Protein AF-A0A662D242-F1 (afdb_monomer_lite)

Radius of gyration: 27.07 Å; chains: 1; bounding box: 64×38×76 Å

Foldseek 3Di:
DDDPPDQDALVVLLVCPVVVVDDLVRSLVSCVVLPDDNVLSVLSNPPDVHQRDLVSLLVCVVSVRDDLVVSQVSVVVVVDDSVRSNVCNPDPDHLCPLVNLLVCVVVVVDDPVRSQVSVVVVVDDSVRSVVSSVPPPVVVVVVVPPPPQPPLVVLLVCPLVVVDDLVVSLVSVVVVVDDSVRSVVSSVVSVVVD

Secondary structure (DSSP, 8-state):
-PPP--PPPHHHHHHHHHTTSS-HHHHHHHHHHTT--HHHHHHHHH-SSS---HHHHHHHHHTTSS-HHHHHHHHHTTT--HHHHHHHHH-SS----HHHHHHHHHTTSS-HHHHHHHHHHTT--HHHHHHHHHTTSHHHHHTTSS--PPPHHHHHHHHHTTSS-HHHHHHHHHHTT--HHHHHHHHHHHHTT-

Structure (mmCIF, N/CA/C/O backbone):
data_AF-A0A662D242-F1
#
_entry.id   AF-A0A662D242-F1
#
loop_
_atom_site.group_PDB
_atom_site.id
_atom_site.type_symbol
_atom_site.label_atom_id
_atom_site.label_alt_id
_atom_site.label_comp_id
_atom_site.label_asym_id
_atom_site.label_entity_id
_atom_site.label_seq_id
_atom_site.pdbx_PDB_ins_code
_atom_site.Cartn_x
_atom_site.Cartn_y
_atom_site.Cartn_z
_atom_site.occupancy
_atom_site.B_iso_or_equiv
_atom_site.auth_seq_id
_atom_site.auth_comp_id
_atom_site.auth_asym_id
_atom_site.auth_atom_id
_atom_site.pdbx_PDB_model_num
ATOM 1 N N . LYS A 1 1 ? 3.844 -8.353 -48.726 1.00 40.91 1 LYS A N 1
ATOM 2 C CA . LYS A 1 1 ? 4.488 -7.626 -47.601 1.00 40.91 1 LYS A CA 1
ATOM 3 C C . LYS A 1 1 ? 3.795 -8.044 -46.306 1.00 40.91 1 LYS A C 1
ATOM 5 O O . LYS A 1 1 ? 2.642 -7.679 -46.118 1.00 40.91 1 LYS A O 1
ATOM 10 N N . ARG A 1 2 ? 4.431 -8.887 -45.481 1.00 40.16 2 ARG A N 1
ATOM 11 C CA . ARG A 1 2 ? 3.893 -9.285 -44.167 1.00 40.16 2 ARG A CA 1
ATOM 12 C C . ARG A 1 2 ? 3.820 -8.025 -43.296 1.00 40.16 2 ARG A C 1
ATOM 14 O O . ARG A 1 2 ? 4.851 -7.390 -43.098 1.00 40.16 2 ARG A O 1
ATOM 21 N N . ARG A 1 3 ? 2.623 -7.623 -42.850 1.00 42.41 3 ARG A N 1
ATOM 22 C CA . ARG A 1 3 ? 2.486 -6.586 -41.816 1.00 42.41 3 ARG A CA 1
ATOM 23 C C . ARG A 1 3 ? 3.169 -7.142 -40.571 1.00 42.41 3 ARG A C 1
ATOM 25 O O . ARG A 1 3 ? 2.815 -8.234 -40.133 1.00 42.41 3 ARG A O 1
ATOM 32 N N . ALA A 1 4 ? 4.198 -6.455 -40.083 1.00 44.97 4 ALA A N 1
ATOM 33 C CA . ALA A 1 4 ? 4.819 -6.796 -38.816 1.00 44.97 4 ALA A CA 1
ATOM 34 C C . ALA A 1 4 ? 3.710 -6.795 -37.760 1.00 44.97 4 ALA A C 1
ATOM 36 O O . ALA A 1 4 ? 3.009 -5.799 -37.589 1.00 44.97 4 ALA A O 1
ATOM 37 N N . ASN A 1 5 ? 3.484 -7.954 -37.151 1.00 51.44 5 ASN A N 1
ATOM 38 C CA . ASN A 1 5 ? 2.481 -8.163 -36.118 1.00 51.44 5 ASN A CA 1
ATOM 39 C C . ASN A 1 5 ? 3.030 -7.594 -34.802 1.00 51.44 5 ASN A C 1
ATOM 41 O O . ASN A 1 5 ? 3.336 -8.333 -33.870 1.00 51.44 5 ASN A O 1
ATOM 45 N N . THR A 1 6 ? 3.301 -6.290 -34.795 1.00 72.00 6 THR A N 1
ATOM 46 C CA . THR A 1 6 ? 3.947 -5.612 -33.677 1.00 72.00 6 THR A CA 1
ATOM 47 C C . THR A 1 6 ? 2.887 -5.360 -32.622 1.00 72.00 6 THR A C 1
ATOM 49 O O . THR A 1 6 ? 1.972 -4.566 -32.831 1.00 72.00 6 THR A O 1
ATOM 52 N N . ILE A 1 7 ? 2.980 -6.079 -31.506 1.00 75.44 7 ILE A N 1
ATOM 53 C CA . ILE A 1 7 ? 2.065 -5.885 -30.385 1.00 75.44 7 ILE A CA 1
ATOM 54 C C . ILE A 1 7 ? 2.314 -4.475 -29.807 1.00 75.44 7 ILE A C 1
ATOM 56 O O . ILE A 1 7 ? 3.480 -4.128 -29.596 1.00 75.44 7 ILE A O 1
ATOM 60 N N . PRO A 1 8 ? 1.272 -3.653 -29.568 1.00 79.56 8 PRO A N 1
ATOM 61 C CA . PRO A 1 8 ? 1.427 -2.302 -29.021 1.00 79.56 8 PRO A CA 1
ATOM 62 C C . PRO A 1 8 ? 2.153 -2.247 -27.658 1.00 79.56 8 PRO A C 1
ATOM 64 O O . PRO A 1 8 ? 2.287 -3.250 -26.947 1.00 79.56 8 PRO A O 1
ATOM 67 N N . SER A 1 9 ? 2.651 -1.065 -27.272 1.00 79.56 9 SER A N 1
ATOM 68 C CA . SER A 1 9 ? 3.257 -0.854 -25.944 1.00 79.56 9 SER A CA 1
ATOM 69 C C . SER A 1 9 ? 2.207 -0.973 -24.838 1.00 79.56 9 SER A C 1
ATOM 71 O O . SER A 1 9 ? 1.041 -0.676 -25.073 1.00 79.56 9 SER A O 1
ATOM 73 N N . ASP A 1 10 ? 2.592 -1.372 -23.622 1.00 76.12 10 ASP A N 1
ATOM 74 C CA . ASP A 1 10 ? 1.609 -1.638 -22.554 1.00 76.12 10 ASP A CA 1
ATOM 75 C C . ASP A 1 10 ? 0.802 -0.385 -22.203 1.00 76.12 10 ASP A C 1
ATOM 77 O O . ASP A 1 10 ? -0.413 -0.453 -22.038 1.00 76.12 10 ASP A O 1
ATOM 81 N N . SER A 1 11 ? 1.469 0.775 -22.194 1.00 71.06 11 SER A N 1
ATOM 82 C CA . SER A 1 11 ? 0.832 2.082 -22.017 1.00 71.06 11 SER A CA 1
ATOM 83 C C . SER A 1 11 ? -0.203 2.372 -23.111 1.00 71.06 11 SER A C 1
ATOM 85 O O . SER A 1 11 ? -1.309 2.811 -22.806 1.00 71.06 11 SER A O 1
ATOM 87 N N . LEU A 1 12 ? 0.098 2.046 -24.375 1.00 80.06 12 LEU A N 1
ATOM 88 C CA . LEU A 1 12 ? -0.847 2.211 -25.480 1.00 80.06 12 LEU A CA 1
ATOM 89 C C . LEU A 1 12 ? -2.010 1.212 -25.396 1.00 80.06 12 LEU A C 1
ATOM 91 O O . LEU A 1 12 ? -3.141 1.597 -25.666 1.00 80.06 12 LEU A O 1
ATOM 95 N N . ILE A 1 13 ? -1.758 -0.037 -24.985 1.00 82.69 13 ILE A N 1
ATOM 96 C CA . ILE A 1 13 ? -2.802 -1.050 -24.753 1.00 82.69 13 ILE A CA 1
ATOM 97 C C . ILE A 1 13 ? -3.743 -0.585 -23.638 1.00 82.69 13 ILE A C 1
ATOM 99 O O . ILE A 1 13 ? -4.957 -0.584 -23.821 1.00 82.69 13 ILE A O 1
ATOM 103 N N . LYS A 1 14 ? -3.190 -0.155 -22.496 1.00 78.69 14 LYS A N 1
ATOM 104 C CA . LYS A 1 14 ? -3.975 0.309 -21.347 1.00 78.69 14 LYS A CA 1
ATOM 105 C C . LYS A 1 14 ? -4.774 1.553 -21.695 1.00 78.69 14 LYS A C 1
ATOM 107 O O . LYS A 1 14 ? -5.960 1.584 -21.406 1.00 78.69 14 LYS A O 1
ATOM 112 N N . LYS A 1 15 ? -4.148 2.525 -22.363 1.00 79.44 15 LYS A N 1
ATOM 113 C CA . LYS A 1 15 ? -4.811 3.751 -22.806 1.00 79.44 15 LYS A CA 1
ATOM 114 C C . LYS A 1 15 ? -5.930 3.467 -23.810 1.00 79.44 15 LYS A C 1
ATOM 116 O O . LYS A 1 15 ? -7.029 3.969 -23.650 1.00 79.44 15 LYS A O 1
ATOM 121 N N . ALA A 1 16 ? -5.686 2.627 -24.816 1.00 77.06 16 ALA A N 1
ATOM 122 C CA . ALA A 1 16 ? -6.715 2.259 -25.787 1.00 77.06 16 ALA A CA 1
ATOM 123 C C . ALA A 1 16 ? -7.891 1.516 -25.134 1.00 77.06 16 ALA A C 1
ATOM 125 O O . ALA A 1 16 ? -9.032 1.716 -25.535 1.00 77.06 16 ALA A O 1
ATOM 126 N N . TYR A 1 17 ? -7.628 0.683 -24.125 1.00 80.38 17 TYR A N 1
ATOM 127 C CA . TYR A 1 17 ? -8.674 0.031 -23.341 1.00 80.38 17 TYR A CA 1
ATOM 128 C C . TYR A 1 17 ? -9.473 1.036 -22.495 1.00 80.38 17 TYR A C 1
ATOM 130 O O . TYR A 1 17 ? -10.698 1.040 -22.562 1.00 80.38 17 TYR A O 1
ATOM 138 N N . THR A 1 18 ? -8.802 1.925 -21.751 1.00 71.56 18 THR A N 1
ATOM 139 C CA . THR A 1 18 ? -9.472 2.945 -20.919 1.00 71.56 18 THR A CA 1
ATOM 140 C C . THR A 1 18 ? -10.258 3.953 -21.749 1.00 71.56 18 THR A C 1
ATOM 142 O O . THR A 1 18 ? -11.331 4.382 -21.343 1.00 71.56 18 THR A O 1
ATOM 145 N N . ASP A 1 19 ? -9.755 4.295 -22.935 1.00 78.06 19 ASP A N 1
ATOM 146 C CA . ASP A 1 19 ? -10.415 5.202 -23.877 1.00 78.06 19 ASP A CA 1
ATOM 147 C C . ASP A 1 19 ? -11.553 4.494 -24.652 1.00 78.06 19 ASP A C 1
ATOM 149 O O . ASP A 1 19 ? -12.197 5.104 -25.505 1.00 78.06 19 ASP A O 1
ATOM 153 N N . GLY A 1 20 ? -11.800 3.202 -24.386 1.00 70.75 20 GLY A N 1
ATOM 154 C CA . GLY A 1 20 ? -12.859 2.403 -25.012 1.00 70.75 20 GLY A CA 1
ATOM 155 C C . GLY A 1 20 ? -12.614 2.056 -26.484 1.00 70.75 20 GLY A C 1
ATOM 156 O O . GLY A 1 20 ? -13.538 1.643 -27.181 1.00 70.75 20 GLY A O 1
ATOM 157 N N . ILE A 1 21 ? -11.383 2.231 -26.974 1.00 80.00 21 ILE A N 1
ATOM 158 C CA . ILE A 1 21 ? -10.981 1.981 -28.367 1.00 80.00 21 ILE A CA 1
ATOM 159 C C . ILE A 1 21 ? -10.862 0.476 -28.650 1.00 80.00 21 ILE A C 1
ATOM 161 O O . ILE A 1 21 ? -11.127 0.044 -29.770 1.00 80.00 21 ILE A O 1
ATOM 165 N N . ILE A 1 22 ? -10.456 -0.315 -27.653 1.00 77.81 22 ILE A N 1
ATOM 166 C CA . ILE A 1 22 ? -10.349 -1.781 -27.731 1.00 77.81 22 ILE A CA 1
ATOM 167 C C . ILE A 1 22 ? -11.075 -2.433 -26.553 1.00 77.81 22 ILE A C 1
ATOM 169 O O . ILE A 1 22 ? -11.173 -1.840 -25.476 1.00 77.81 22 ILE A O 1
ATOM 173 N N . SER A 1 23 ? -11.560 -3.662 -26.737 1.00 76.50 23 SER A N 1
ATOM 174 C CA . SER A 1 23 ? -12.265 -4.388 -25.675 1.00 76.50 23 SER A CA 1
ATOM 175 C C . SER A 1 23 ? -11.319 -4.878 -24.569 1.00 76.50 23 SER A C 1
ATOM 177 O O . SER A 1 23 ? -10.099 -4.963 -24.745 1.00 76.50 23 SER A O 1
ATOM 179 N N . TYR A 1 24 ? -11.890 -5.256 -23.421 1.00 75.88 24 TYR A N 1
ATOM 180 C CA . TYR A 1 24 ? -11.148 -5.907 -22.340 1.00 75.88 24 TYR A CA 1
ATOM 181 C C . TYR A 1 24 ? -10.443 -7.180 -22.823 1.00 75.88 24 TYR A C 1
ATOM 183 O O . TYR A 1 24 ? -9.271 -7.391 -22.532 1.00 75.88 24 TYR A O 1
ATOM 191 N N . GLU A 1 25 ? -11.141 -8.019 -23.583 1.00 82.00 25 GLU A N 1
ATOM 192 C CA . GLU A 1 25 ? -10.648 -9.283 -24.128 1.00 82.00 25 GLU A CA 1
ATOM 193 C C . GLU A 1 25 ? -9.516 -9.051 -25.127 1.00 82.00 25 GLU A C 1
ATOM 195 O O . GLU A 1 25 ? -8.524 -9.782 -25.116 1.00 82.00 25 GLU A O 1
ATOM 200 N N . GLU A 1 26 ? -9.629 -8.015 -25.961 1.00 82.06 26 GLU A N 1
ATOM 201 C CA . GLU A 1 26 ? -8.576 -7.624 -26.896 1.00 82.06 26 GLU A CA 1
ATOM 202 C C . GLU A 1 26 ? -7.329 -7.160 -26.144 1.00 82.06 26 GLU A C 1
ATOM 204 O O . GLU A 1 26 ? -6.247 -7.718 -26.354 1.00 82.06 26 GLU A O 1
ATOM 209 N N . ALA A 1 27 ? -7.484 -6.227 -25.203 1.00 79.62 27 ALA A N 1
ATOM 210 C CA . ALA A 1 27 ? -6.392 -5.728 -24.376 1.00 79.62 27 ALA A CA 1
ATOM 211 C C . ALA A 1 27 ? -5.739 -6.851 -23.551 1.00 79.62 27 ALA A C 1
ATOM 213 O O . ALA A 1 27 ? -4.513 -6.976 -23.506 1.00 79.62 27 ALA A O 1
ATOM 214 N N . TYR A 1 28 ? -6.551 -7.731 -22.965 1.00 82.62 28 TYR A N 1
ATOM 215 C CA . TYR A 1 28 ? -6.111 -8.894 -22.203 1.00 82.62 28 TYR A CA 1
ATOM 216 C C . TYR A 1 28 ? -5.325 -9.870 -23.077 1.00 82.62 28 TYR A C 1
ATOM 218 O O . TYR A 1 28 ? -4.230 -10.295 -22.707 1.00 82.62 28 TYR A O 1
ATOM 226 N N . SER A 1 29 ? -5.830 -10.179 -24.274 1.00 84.12 29 SER A N 1
ATOM 227 C CA . SER A 1 29 ? -5.156 -11.069 -25.221 1.00 84.12 29 SER A CA 1
ATOM 228 C C . SER A 1 29 ? -3.807 -10.515 -25.679 1.00 84.12 29 SER A C 1
ATOM 230 O O . SER A 1 29 ? -2.850 -11.274 -25.845 1.00 84.12 29 SER A O 1
ATOM 232 N N . TRP A 1 30 ? -3.703 -9.196 -25.858 1.00 84.75 30 TRP A N 1
ATOM 233 C CA . TRP A 1 30 ? -2.457 -8.544 -26.238 1.00 84.75 30 TRP A CA 1
ATOM 234 C C . TRP A 1 30 ? -1.434 -8.616 -25.111 1.00 84.75 30 TRP A C 1
ATOM 236 O O . TRP A 1 30 ? -0.289 -8.979 -25.370 1.00 84.75 30 TRP A O 1
ATOM 246 N N . LEU A 1 31 ? -1.849 -8.391 -23.863 1.00 79.81 31 LEU A N 1
ATOM 247 C CA . LEU A 1 31 ? -0.980 -8.550 -22.695 1.00 79.81 31 LEU A CA 1
ATOM 248 C C . LEU A 1 31 ? -0.510 -10.004 -22.533 1.00 79.81 31 LEU A C 1
ATOM 250 O O . LEU A 1 31 ? 0.684 -10.244 -22.360 1.00 79.81 31 LEU A O 1
ATOM 254 N N . LEU A 1 32 ? -1.399 -10.992 -22.688 1.00 82.44 32 LEU A N 1
ATOM 255 C CA . LEU A 1 32 ? -1.011 -12.409 -22.662 1.00 82.44 32 LEU A CA 1
ATOM 256 C C . LEU A 1 32 ? 0.008 -12.749 -23.757 1.00 82.44 32 LEU A C 1
ATOM 258 O O . LEU A 1 32 ? 0.993 -13.436 -23.499 1.00 82.44 32 LEU A O 1
ATOM 262 N N . ARG A 1 33 ? -0.184 -12.236 -24.978 1.00 83.75 33 ARG A N 1
ATOM 263 C CA . ARG A 1 33 ? 0.754 -12.443 -26.097 1.00 83.75 33 ARG A CA 1
ATOM 264 C C . ARG A 1 33 ? 2.110 -11.775 -25.877 1.00 83.75 33 ARG A C 1
ATOM 266 O O . ARG A 1 33 ? 3.095 -12.240 -26.443 1.00 83.75 33 ARG A O 1
ATOM 273 N N . LYS A 1 34 ? 2.174 -10.727 -25.051 1.00 79.00 34 LYS A N 1
ATOM 274 C CA . LYS A 1 34 ? 3.436 -10.135 -24.582 1.00 79.00 34 LYS A CA 1
ATOM 275 C C . LYS A 1 34 ? 4.100 -10.935 -23.463 1.00 79.00 34 LYS A C 1
ATOM 277 O O . LYS A 1 34 ? 5.226 -10.619 -23.101 1.00 79.00 34 LYS A O 1
ATOM 282 N N . GLY A 1 35 ? 3.435 -11.963 -22.936 1.00 76.50 35 GLY A N 1
ATOM 283 C CA . GLY A 1 35 ? 3.952 -12.822 -21.873 1.00 76.50 35 GLY A CA 1
ATOM 284 C C . GLY A 1 35 ? 3.494 -12.426 -20.471 1.00 76.50 35 GLY A C 1
ATOM 285 O O . GLY A 1 35 ? 4.071 -12.907 -19.496 1.00 76.50 35 GLY A O 1
ATOM 286 N N . TYR A 1 36 ? 2.477 -11.565 -20.337 1.00 66.12 36 TYR A N 1
ATOM 287 C CA . TYR A 1 36 ? 1.845 -11.356 -19.037 1.00 66.12 36 TYR A CA 1
ATOM 288 C C . TYR A 1 36 ? 1.205 -12.663 -18.579 1.00 66.12 36 TYR A C 1
ATOM 290 O O . TYR A 1 36 ? 0.493 -13.322 -19.337 1.00 66.12 36 TYR A O 1
ATOM 298 N N . ASP A 1 37 ? 1.409 -13.008 -17.313 1.00 79.25 37 ASP A N 1
ATOM 299 C CA . ASP A 1 37 ? 0.596 -14.041 -16.691 1.00 79.25 37 ASP A CA 1
ATOM 300 C C . ASP A 1 37 ? -0.873 -13.586 -16.607 1.00 79.25 37 ASP A C 1
ATOM 302 O O . ASP A 1 37 ? -1.189 -12.394 -16.521 1.00 79.25 37 ASP A O 1
ATOM 306 N N . SER A 1 38 ? -1.775 -14.563 -16.614 1.00 67.12 38 SER A N 1
ATOM 307 C CA . SER A 1 38 ? -3.218 -14.357 -16.610 1.00 67.12 38 SER A CA 1
ATOM 308 C C . SER A 1 38 ? -3.721 -13.475 -15.470 1.00 67.12 38 SER A C 1
ATOM 310 O O . SER A 1 38 ? -4.627 -12.682 -15.704 1.00 67.12 38 SER A O 1
ATOM 312 N N . ILE A 1 39 ? -3.147 -13.560 -14.268 1.00 62.38 39 ILE A N 1
ATOM 313 C CA . ILE A 1 39 ? -3.528 -12.739 -13.112 1.00 62.38 39 ILE A CA 1
ATOM 314 C C . ILE A 1 39 ? -2.993 -11.316 -13.295 1.00 62.38 39 ILE A C 1
ATOM 316 O O . ILE A 1 39 ? -3.682 -10.335 -13.012 1.00 62.38 39 ILE A O 1
ATOM 320 N N . PHE A 1 40 ? -1.783 -11.198 -13.835 1.00 65.06 40 PHE A N 1
ATOM 321 C CA . PHE A 1 40 ? -1.103 -9.926 -14.051 1.00 65.06 40 PHE A CA 1
ATOM 322 C C . PHE A 1 40 ? -1.738 -9.087 -15.158 1.00 65.06 40 PHE A C 1
ATOM 324 O O . PHE A 1 40 ? -1.913 -7.885 -14.978 1.00 65.06 40 PHE A O 1
ATOM 331 N N . ALA A 1 41 ? -2.138 -9.705 -16.269 1.00 71.94 41 ALA A N 1
ATOM 332 C CA . ALA A 1 41 ? -2.863 -9.018 -17.333 1.00 71.94 41 ALA A CA 1
ATOM 333 C C . ALA A 1 41 ? -4.211 -8.474 -16.826 1.00 71.94 41 ALA A C 1
ATOM 335 O O . ALA A 1 41 ? -4.567 -7.338 -17.130 1.00 71.94 41 ALA A O 1
ATOM 336 N N . LYS A 1 42 ? -4.915 -9.226 -15.964 1.00 71.69 42 LYS A N 1
ATOM 337 C CA . LYS A 1 42 ? -6.136 -8.738 -15.302 1.00 71.69 42 LYS A CA 1
ATOM 338 C C . LYS A 1 42 ? -5.827 -7.548 -14.399 1.00 71.69 42 LYS A C 1
ATOM 340 O O . LYS A 1 42 ? -6.443 -6.500 -14.548 1.00 71.69 42 LYS A O 1
ATOM 345 N N . ALA A 1 43 ? -4.858 -7.680 -13.494 1.00 63.44 43 ALA A N 1
ATOM 346 C CA . ALA A 1 43 ? -4.495 -6.611 -12.564 1.00 63.44 43 ALA A CA 1
ATOM 347 C C . ALA A 1 43 ? -4.068 -5.323 -13.289 1.00 63.44 43 ALA A C 1
ATOM 349 O O . ALA A 1 43 ? -4.447 -4.223 -12.889 1.00 63.44 43 ALA A O 1
ATOM 350 N N . TYR A 1 44 ? -3.320 -5.450 -14.385 1.00 72.94 44 TYR A N 1
ATOM 351 C CA . TYR A 1 44 ? -2.890 -4.321 -15.201 1.00 72.94 44 TYR A CA 1
ATOM 352 C C . TYR A 1 44 ? -4.067 -3.555 -15.828 1.00 72.94 44 TYR A C 1
ATOM 354 O O . TYR A 1 44 ? -4.037 -2.323 -15.843 1.00 72.94 44 TYR A O 1
ATOM 362 N N . LEU A 1 45 ? -5.115 -4.259 -16.273 1.00 72.62 45 LEU A N 1
ATOM 363 C CA . LEU A 1 45 ? -6.327 -3.664 -16.855 1.00 72.62 45 LEU A CA 1
ATOM 364 C C . LEU A 1 45 ? -7.312 -3.140 -15.798 1.00 72.62 45 LEU A C 1
ATOM 366 O O . LEU A 1 45 ? -7.934 -2.109 -16.013 1.00 72.62 45 LEU A O 1
ATOM 370 N N . TYR A 1 46 ? -7.427 -3.802 -14.642 1.00 66.62 46 TYR A N 1
ATOM 371 C CA . TYR A 1 46 ? -8.360 -3.423 -13.566 1.00 66.62 46 TYR A CA 1
ATOM 372 C C . TYR A 1 46 ? -7.847 -2.319 -12.633 1.00 66.62 46 TYR A C 1
ATOM 374 O O . TYR A 1 46 ? -8.590 -1.818 -11.790 1.00 66.62 46 TYR A O 1
ATOM 382 N N . THR A 1 47 ? -6.577 -1.935 -12.740 1.00 60.38 47 THR A N 1
ATOM 383 C CA . THR A 1 47 ? -6.007 -0.832 -11.956 1.00 60.38 47 THR A CA 1
ATOM 384 C C . THR A 1 47 ? -6.284 0.501 -12.650 1.00 60.38 47 THR A C 1
ATOM 386 O O . THR A 1 47 ? -5.378 1.139 -13.188 1.00 60.38 47 THR A O 1
ATOM 389 N N . GLU A 1 48 ? -7.549 0.919 -12.659 1.00 47.03 48 GLU A N 1
ATOM 390 C CA . GLU A 1 48 ? -7.926 2.322 -12.864 1.00 47.03 48 GLU A CA 1
ATOM 391 C C . GLU A 1 48 ? -7.665 3.096 -11.573 1.00 47.03 48 GLU A C 1
ATOM 393 O O . GLU A 1 48 ? -8.121 2.685 -10.505 1.00 47.03 48 GLU A O 1
ATOM 398 N N . GLY A 1 49 ? -6.877 4.173 -11.640 1.00 48.75 49 GLY A N 1
ATOM 399 C CA . GLY A 1 49 ? -6.626 5.073 -10.502 1.00 48.75 49 GLY A CA 1
ATOM 400 C C . GLY A 1 49 ? -5.966 4.440 -9.266 1.00 48.75 49 GLY A C 1
ATOM 401 O O . GLY A 1 49 ? -5.706 5.133 -8.288 1.00 48.75 49 GLY A O 1
ATOM 402 N N . LYS A 1 50 ? -5.677 3.134 -9.287 1.00 51.03 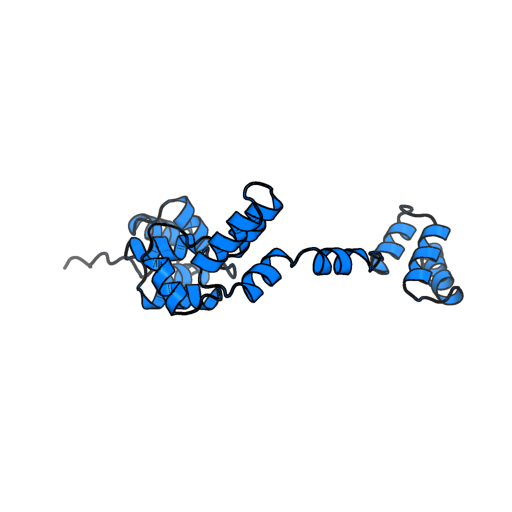50 LYS A N 1
ATOM 403 C CA . LYS A 1 50 ? -5.064 2.392 -8.185 1.00 51.03 50 LYS A CA 1
ATOM 404 C C . LYS A 1 50 ? -3.587 2.152 -8.458 1.00 51.03 50 LYS A C 1
ATOM 406 O O . LYS A 1 50 ? -3.190 1.663 -9.517 1.00 51.03 50 LYS A O 1
ATOM 411 N N . ARG A 1 51 ? -2.793 2.494 -7.446 1.00 54.84 51 ARG A N 1
ATOM 412 C CA . ARG A 1 51 ? -1.340 2.350 -7.357 1.00 54.84 51 ARG A CA 1
ATOM 413 C C . ARG A 1 51 ? -0.902 0.935 -7.791 1.00 54.84 51 ARG A C 1
ATOM 415 O O . ARG A 1 51 ? -1.351 -0.056 -7.218 1.00 54.84 51 ARG A O 1
ATOM 422 N N . THR A 1 52 ? -0.073 0.832 -8.837 1.00 63.66 52 THR A N 1
ATOM 423 C CA . THR A 1 52 ? 0.337 -0.455 -9.444 1.00 63.66 52 THR A CA 1
ATOM 424 C C . THR A 1 52 ? 1.396 -1.132 -8.576 1.00 63.66 52 THR A C 1
ATOM 426 O O . THR A 1 52 ? 2.485 -0.590 -8.518 1.00 63.66 52 THR A O 1
ATOM 429 N N . PRO A 1 53 ? 1.170 -2.302 -7.954 1.00 69.31 53 PRO A N 1
ATOM 430 C CA . PRO A 1 53 ? 2.089 -2.862 -6.955 1.00 69.31 53 PRO A CA 1
ATOM 431 C C . PRO A 1 53 ? 3.567 -2.876 -7.388 1.00 69.31 53 PRO A C 1
ATOM 433 O O . PRO A 1 53 ? 3.868 -3.285 -8.509 1.00 69.31 53 PRO A O 1
ATOM 436 N N . ASP A 1 54 ? 4.492 -2.512 -6.491 1.00 76.31 54 ASP A N 1
ATOM 437 C CA . ASP A 1 54 ? 5.934 -2.397 -6.797 1.00 76.31 54 ASP A CA 1
ATOM 438 C C . ASP A 1 54 ? 6.502 -3.673 -7.432 1.00 76.31 54 ASP A C 1
ATOM 440 O O . ASP A 1 54 ? 7.250 -3.636 -8.410 1.00 76.31 54 ASP A O 1
ATOM 444 N N . SER A 1 55 ? 6.065 -4.835 -6.938 1.00 64.94 55 SER A N 1
ATOM 445 C CA . SER A 1 55 ? 6.485 -6.143 -7.449 1.00 64.94 55 SER A CA 1
ATOM 446 C C . SER A 1 55 ? 6.105 -6.366 -8.912 1.00 64.94 55 SER A C 1
ATOM 448 O O . SER A 1 55 ? 6.807 -7.080 -9.628 1.00 64.94 55 SER A O 1
ATOM 450 N N . LEU A 1 56 ? 5.008 -5.757 -9.359 1.00 65.81 56 LEU A N 1
ATOM 451 C CA . LEU A 1 56 ? 4.541 -5.813 -10.736 1.00 65.81 56 LEU A CA 1
ATOM 452 C C . LEU A 1 56 ? 5.409 -4.926 -11.632 1.00 65.81 56 LEU A C 1
ATOM 454 O O . LEU A 1 56 ? 5.781 -5.356 -12.721 1.00 65.81 56 LEU A O 1
ATOM 458 N N . ILE A 1 57 ? 5.796 -3.744 -11.144 1.00 72.81 57 ILE A N 1
ATOM 459 C CA . ILE A 1 57 ? 6.712 -2.829 -11.840 1.00 72.81 57 ILE A CA 1
ATOM 460 C C . ILE A 1 57 ? 8.079 -3.502 -12.036 1.00 72.81 57 ILE A C 1
ATOM 462 O O . ILE A 1 57 ? 8.573 -3.592 -13.160 1.00 72.81 57 ILE A O 1
ATOM 466 N N . LYS A 1 58 ? 8.653 -4.071 -10.968 1.00 76.75 58 LYS A N 1
ATOM 467 C CA . LYS A 1 58 ? 9.936 -4.793 -11.023 1.00 76.75 58 LYS A CA 1
ATOM 468 C C . LYS A 1 58 ? 9.900 -5.988 -11.967 1.00 76.75 58 LYS A C 1
ATOM 470 O O . LYS A 1 58 ? 10.818 -6.170 -12.761 1.00 76.75 58 LYS A O 1
ATOM 475 N N . ARG A 1 59 ? 8.841 -6.799 -11.911 1.00 62.94 59 ARG A N 1
ATOM 476 C CA . ARG A 1 59 ? 8.718 -7.972 -12.785 1.00 62.94 59 ARG A CA 1
ATOM 477 C C . ARG A 1 59 ? 8.560 -7.577 -14.254 1.00 62.94 59 ARG A C 1
ATOM 479 O O . ARG A 1 59 ? 9.183 -8.205 -15.102 1.00 62.94 59 ARG A O 1
ATOM 486 N N . ALA A 1 60 ? 7.789 -6.531 -14.551 1.00 61.09 60 ALA A N 1
ATOM 487 C CA . ALA A 1 60 ? 7.665 -6.003 -15.909 1.00 61.09 60 ALA A CA 1
ATOM 488 C C . ALA A 1 60 ? 9.018 -5.503 -16.450 1.00 61.09 60 ALA A C 1
ATOM 490 O O . ALA A 1 60 ? 9.368 -5.800 -17.589 1.00 61.09 60 ALA A O 1
ATOM 491 N N . PHE A 1 61 ? 9.816 -4.821 -15.623 1.00 78.00 61 PHE A N 1
ATOM 492 C CA . PHE A 1 61 ? 11.172 -4.406 -15.989 1.00 78.00 61 PHE A CA 1
ATOM 493 C C . PHE A 1 61 ? 12.107 -5.601 -16.246 1.00 78.00 61 PHE A C 1
ATOM 495 O O . PHE A 1 61 ? 12.758 -5.663 -17.284 1.00 78.00 61 PHE A O 1
ATOM 502 N N . GLN A 1 62 ? 12.142 -6.587 -15.343 1.00 70.75 62 GLN A N 1
ATOM 503 C CA . GLN A 1 62 ? 13.002 -7.775 -15.473 1.00 70.75 62 GLN A CA 1
ATOM 504 C C . GLN A 1 62 ? 12.683 -8.620 -16.712 1.00 70.75 62 GLN A C 1
ATOM 506 O O . GLN A 1 62 ? 13.565 -9.278 -17.258 1.00 70.75 62 GLN A O 1
ATOM 511 N N . LEU A 1 63 ? 11.427 -8.598 -17.160 1.00 64.62 63 LEU A N 1
ATOM 512 C CA . LEU A 1 63 ? 10.981 -9.253 -18.389 1.00 64.62 63 LEU A CA 1
ATOM 513 C C . LEU A 1 63 ? 11.200 -8.388 -19.646 1.00 64.62 63 LEU A C 1
ATOM 515 O O . LEU A 1 63 ? 10.820 -8.805 -20.737 1.00 64.62 63 LEU A O 1
ATOM 519 N N . GLY A 1 64 ? 11.786 -7.192 -19.510 1.00 61.34 64 GLY A N 1
ATOM 520 C CA . GLY A 1 64 ? 12.020 -6.251 -20.609 1.00 61.34 64 GLY A CA 1
ATOM 521 C C . GLY A 1 64 ? 10.744 -5.624 -21.181 1.00 61.34 64 GLY A C 1
ATOM 522 O O . GLY A 1 64 ? 10.759 -5.134 -22.307 1.00 61.34 64 GLY A O 1
ATOM 523 N N . MET A 1 65 ? 9.630 -5.670 -20.442 1.00 55.56 65 MET A N 1
ATOM 524 C CA . MET A 1 65 ? 8.317 -5.198 -20.904 1.00 55.56 65 MET A CA 1
ATOM 525 C C . MET A 1 65 ? 8.177 -3.674 -20.809 1.00 55.56 65 MET A C 1
ATOM 527 O O . MET A 1 65 ? 7.568 -3.058 -21.681 1.00 55.56 65 MET A O 1
ATOM 531 N N . ILE A 1 66 ? 8.781 -3.070 -19.781 1.00 64.31 66 ILE A N 1
ATOM 532 C CA . ILE A 1 66 ? 8.880 -1.616 -19.597 1.00 64.31 66 ILE A CA 1
ATOM 533 C C . ILE A 1 66 ? 10.348 -1.192 -19.556 1.00 64.31 66 ILE A C 1
ATOM 535 O O . ILE A 1 66 ? 11.209 -1.974 -19.142 1.00 64.31 66 ILE A O 1
ATOM 539 N N . SER A 1 67 ? 10.637 0.041 -19.981 1.00 78.19 67 SER A N 1
ATOM 540 C CA . SER A 1 67 ? 12.000 0.573 -19.924 1.00 78.19 67 SER A CA 1
ATOM 541 C C . SER A 1 67 ? 12.436 0.832 -18.479 1.00 78.19 67 SER A C 1
ATOM 543 O O . SER A 1 67 ? 11.607 0.908 -17.565 1.00 78.19 67 SER A O 1
ATOM 545 N N . LYS A 1 68 ? 13.749 0.987 -18.272 1.00 82.00 68 LYS A N 1
ATOM 546 C CA . LYS A 1 68 ? 14.312 1.374 -16.973 1.00 82.00 68 LYS A CA 1
ATOM 547 C C . LYS A 1 68 ? 13.691 2.690 -16.494 1.00 82.00 68 LYS A C 1
ATOM 549 O O . LYS A 1 68 ? 13.244 2.783 -15.357 1.00 82.00 68 LYS A O 1
ATOM 554 N N . GLU A 1 69 ? 13.606 3.672 -17.385 1.00 82.94 69 GLU A N 1
ATOM 555 C CA . GLU A 1 69 ? 13.086 5.013 -17.113 1.00 82.94 69 GLU A CA 1
ATOM 556 C C . GLU A 1 69 ? 11.613 4.952 -16.698 1.00 82.94 69 GLU A C 1
ATOM 558 O O . GLU A 1 69 ? 11.217 5.568 -15.711 1.00 82.94 69 GLU A O 1
ATOM 563 N N . GLU A 1 70 ? 10.799 4.160 -17.399 1.00 77.38 70 GLU A N 1
ATOM 564 C CA . GLU A 1 70 ? 9.384 4.012 -17.063 1.00 77.38 70 GLU A CA 1
ATOM 565 C C . GLU A 1 70 ? 9.173 3.264 -15.738 1.00 77.38 70 GLU A C 1
ATOM 567 O O . GLU A 1 70 ? 8.286 3.615 -14.957 1.00 77.38 70 GLU A O 1
ATOM 572 N N . ALA A 1 71 ? 10.002 2.262 -15.447 1.00 79.25 71 ALA A N 1
ATOM 573 C CA . ALA A 1 71 ? 9.968 1.562 -14.171 1.00 79.25 71 ALA A CA 1
ATOM 574 C C . ALA A 1 71 ? 10.346 2.488 -13.000 1.00 79.25 71 ALA A C 1
ATOM 576 O O . ALA A 1 71 ? 9.651 2.493 -11.982 1.00 79.25 71 ALA A O 1
ATOM 577 N N . ILE A 1 72 ? 11.383 3.316 -13.168 1.00 85.81 72 ILE A N 1
ATOM 578 C CA . ILE A 1 72 ? 11.804 4.320 -12.181 1.00 85.81 72 ILE A CA 1
ATOM 579 C C . ILE A 1 72 ? 10.692 5.336 -11.946 1.00 85.81 72 ILE A C 1
ATOM 581 O O . ILE A 1 72 ? 10.289 5.520 -10.805 1.00 85.81 72 ILE A O 1
ATOM 585 N N . GLN A 1 73 ? 10.125 5.939 -12.994 1.00 80.06 73 GLN A N 1
ATOM 586 C CA . GLN A 1 73 ? 9.060 6.942 -12.850 1.00 80.06 73 GLN A CA 1
ATOM 587 C C . GLN A 1 73 ? 7.852 6.413 -12.067 1.00 80.06 73 GLN A C 1
ATOM 589 O O . GLN A 1 73 ? 7.286 7.110 -11.224 1.00 80.06 73 GLN A O 1
ATOM 594 N N . ARG A 1 74 ? 7.480 5.147 -12.288 1.00 78.75 74 ARG A N 1
ATOM 595 C CA . ARG A 1 74 ? 6.391 4.499 -11.546 1.00 78.75 74 ARG A CA 1
ATOM 596 C C . ARG A 1 74 ? 6.745 4.272 -10.071 1.00 78.75 74 ARG A C 1
ATOM 598 O O . ARG A 1 74 ? 5.878 4.440 -9.221 1.00 78.75 74 ARG A O 1
ATOM 605 N N . LEU A 1 75 ? 7.997 3.931 -9.760 1.00 79.56 75 LEU A N 1
ATOM 606 C CA . LEU A 1 75 ? 8.481 3.780 -8.380 1.00 79.56 75 LEU A CA 1
ATOM 607 C C . LEU A 1 75 ? 8.653 5.139 -7.672 1.00 79.56 75 LEU A C 1
ATOM 609 O O . LEU A 1 75 ? 8.328 5.263 -6.494 1.00 79.56 75 LEU A O 1
ATOM 613 N N . LEU A 1 76 ? 9.060 6.189 -8.385 1.00 79.69 76 LEU A N 1
ATOM 614 C CA . LEU A 1 76 ? 9.085 7.558 -7.860 1.00 79.69 76 LEU A CA 1
ATOM 615 C C . LEU A 1 76 ? 7.671 8.035 -7.497 1.00 79.69 76 LEU A C 1
ATOM 617 O O . LEU A 1 76 ? 7.452 8.552 -6.406 1.00 79.69 76 LEU A O 1
ATOM 621 N N . ALA A 1 77 ? 6.674 7.763 -8.349 1.00 72.31 77 ALA A N 1
ATOM 622 C CA . ALA A 1 77 ? 5.259 8.034 -8.054 1.00 72.31 77 ALA A CA 1
ATOM 623 C C . ALA A 1 77 ? 4.724 7.245 -6.839 1.00 72.31 77 ALA A C 1
ATOM 625 O O . ALA A 1 77 ? 3.651 7.529 -6.308 1.00 72.31 77 ALA A O 1
ATOM 626 N N . HIS A 1 78 ? 5.474 6.236 -6.402 1.00 70.31 78 HIS A N 1
ATOM 627 C CA . HIS A 1 78 ? 5.228 5.431 -5.218 1.00 70.31 78 HIS A CA 1
ATOM 628 C C . HIS A 1 78 ? 5.997 5.934 -3.975 1.00 70.31 78 HIS A C 1
ATOM 630 O O . HIS A 1 78 ? 5.834 5.374 -2.889 1.00 70.31 78 HIS A O 1
ATOM 636 N N . GLY A 1 79 ? 6.793 6.995 -4.099 1.00 70.25 79 GLY A N 1
ATOM 637 C CA . GLY A 1 79 ? 7.574 7.577 -3.006 1.00 70.25 79 GLY A CA 1
ATOM 638 C C . GLY A 1 79 ? 8.947 6.938 -2.802 1.00 70.25 79 GLY A C 1
ATOM 639 O O . GLY A 1 79 ? 9.555 7.152 -1.760 1.00 70.25 79 GLY A O 1
ATOM 640 N N . TYR A 1 80 ? 9.439 6.146 -3.759 1.00 72.19 80 TYR A N 1
ATOM 641 C CA . TYR A 1 80 ? 10.847 5.747 -3.759 1.00 72.19 80 TYR A CA 1
ATOM 642 C C . TYR A 1 80 ? 11.718 6.935 -4.167 1.00 72.19 80 TYR A C 1
ATOM 644 O O . TYR A 1 80 ? 11.333 7.715 -5.034 1.00 72.19 80 TYR A O 1
ATOM 652 N N . GLU A 1 81 ? 12.921 7.027 -3.607 1.00 74.81 81 GLU A N 1
ATOM 653 C CA . GLU A 1 81 ? 13.983 7.840 -4.200 1.00 74.81 81 GLU A CA 1
ATOM 654 C C . GLU A 1 81 ? 14.593 7.130 -5.414 1.00 74.81 81 GLU A C 1
ATOM 656 O O . GLU A 1 81 ? 14.566 5.902 -5.504 1.00 74.81 81 GLU A O 1
ATOM 661 N N . GLU A 1 82 ? 15.171 7.888 -6.346 1.00 75.88 82 GLU A N 1
ATOM 662 C CA . GLU A 1 82 ? 15.675 7.369 -7.625 1.00 75.88 82 GLU A CA 1
ATOM 663 C C . GLU A 1 82 ? 16.706 6.245 -7.447 1.00 75.88 82 GLU A C 1
ATOM 665 O O . GLU A 1 82 ? 16.571 5.173 -8.037 1.00 75.88 82 GLU A O 1
ATOM 670 N N . VAL A 1 83 ? 17.671 6.433 -6.543 1.00 73.00 83 VAL A N 1
ATOM 671 C CA . VAL A 1 83 ? 18.696 5.426 -6.219 1.00 73.00 83 VAL A CA 1
ATOM 672 C C . VAL A 1 83 ? 18.061 4.138 -5.675 1.00 73.00 83 VAL A C 1
ATOM 674 O O . VAL A 1 83 ? 18.471 3.030 -6.029 1.00 73.00 83 VAL A O 1
ATOM 677 N N . MET A 1 84 ? 17.009 4.267 -4.861 1.00 68.75 84 MET A N 1
ATOM 678 C CA . MET A 1 84 ? 16.290 3.133 -4.274 1.00 68.75 84 MET A CA 1
ATOM 679 C C . MET A 1 84 ? 15.382 2.434 -5.286 1.00 68.75 84 MET A C 1
ATOM 681 O O . MET A 1 84 ? 15.248 1.210 -5.244 1.00 68.75 84 MET A O 1
ATOM 685 N N . ALA A 1 85 ? 14.788 3.184 -6.215 1.00 77.44 85 ALA A N 1
ATOM 686 C CA . ALA A 1 85 ? 14.045 2.635 -7.337 1.00 77.44 85 ALA A CA 1
ATOM 687 C C . ALA A 1 85 ? 14.968 1.792 -8.227 1.00 77.44 85 ALA A C 1
ATOM 689 O O . ALA A 1 85 ? 14.638 0.648 -8.537 1.00 77.44 85 ALA A O 1
ATOM 690 N N . GLU A 1 86 ? 16.157 2.296 -8.565 1.00 80.75 86 GLU A N 1
ATOM 691 C CA . GLU A 1 86 ? 17.153 1.528 -9.316 1.00 80.75 86 GLU A CA 1
ATOM 692 C C . GLU A 1 86 ? 17.581 0.261 -8.570 1.00 80.75 86 GLU A C 1
ATOM 694 O O . GLU A 1 86 ? 17.501 -0.839 -9.122 1.00 80.75 86 GLU A O 1
ATOM 699 N N . ALA A 1 87 ? 17.955 0.375 -7.295 1.00 72.81 87 ALA A N 1
ATOM 700 C CA . ALA A 1 87 ? 18.330 -0.779 -6.479 1.00 72.81 87 ALA A CA 1
ATOM 701 C C . ALA A 1 87 ? 17.201 -1.824 -6.404 1.00 72.81 87 ALA A C 1
ATOM 703 O O . ALA A 1 87 ? 17.440 -3.034 -6.496 1.00 72.81 87 ALA A O 1
ATOM 704 N N . TYR A 1 88 ? 15.947 -1.377 -6.302 1.00 77.06 88 TYR A N 1
ATOM 705 C CA . TYR A 1 88 ? 14.785 -2.255 -6.300 1.00 77.06 88 TYR A CA 1
ATOM 706 C C . TYR A 1 88 ? 14.651 -3.053 -7.603 1.00 77.06 88 TYR A C 1
ATOM 708 O O . TYR A 1 88 ? 14.292 -4.228 -7.546 1.00 77.06 88 TYR A O 1
ATOM 716 N N . LEU A 1 89 ? 14.979 -2.478 -8.761 1.00 77.56 89 LEU A N 1
ATOM 717 C CA . LEU A 1 89 ? 14.860 -3.148 -10.060 1.00 77.56 89 LEU A CA 1
ATOM 718 C C . LEU A 1 89 ? 15.878 -4.284 -10.268 1.00 77.56 89 LEU A C 1
ATOM 720 O O . LEU A 1 89 ? 15.530 -5.316 -10.852 1.00 77.56 89 LEU A O 1
ATOM 724 N N . TYR A 1 90 ? 17.104 -4.134 -9.757 1.00 72.56 90 TYR A N 1
ATOM 725 C CA . TYR A 1 90 ? 18.220 -5.059 -10.023 1.00 72.56 90 TYR A CA 1
ATOM 726 C C . TYR A 1 90 ? 18.489 -6.097 -8.922 1.00 72.56 90 TYR A C 1
ATOM 728 O O . TYR A 1 90 ? 19.214 -7.067 -9.144 1.00 72.56 90 TYR A O 1
ATOM 736 N N . THR A 1 91 ? 17.896 -5.946 -7.740 1.00 61.34 91 THR A N 1
ATOM 737 C CA . THR A 1 91 ? 18.059 -6.897 -6.626 1.00 61.34 91 THR A CA 1
ATOM 738 C C . THR A 1 91 ? 17.199 -8.155 -6.811 1.00 61.34 91 THR A C 1
ATOM 740 O O . THR A 1 91 ? 16.073 -8.084 -7.302 1.00 61.34 91 THR A O 1
ATOM 743 N N . LYS A 1 92 ? 17.686 -9.341 -6.411 1.00 51.16 92 LYS A N 1
ATOM 744 C CA . LYS A 1 92 ? 16.860 -10.573 -6.381 1.00 51.16 92 LYS A CA 1
ATOM 745 C C . LYS A 1 92 ? 15.885 -10.592 -5.205 1.00 51.16 92 LYS A C 1
ATOM 747 O O . LYS A 1 92 ? 14.783 -11.119 -5.325 1.00 51.16 92 LYS A O 1
ATOM 752 N N . GLU A 1 93 ? 16.279 -9.984 -4.097 1.00 44.59 93 GLU A N 1
ATOM 753 C CA . GLU A 1 93 ? 15.471 -9.880 -2.890 1.00 44.59 93 GLU A CA 1
ATOM 754 C C . GLU A 1 93 ? 14.678 -8.573 -2.899 1.00 44.59 93 GLU A C 1
ATOM 756 O O . GLU A 1 93 ? 15.075 -7.580 -3.514 1.00 44.59 93 GLU A O 1
ATOM 761 N N . LYS A 1 94 ? 13.505 -8.569 -2.257 1.00 42.66 94 LYS A N 1
ATOM 762 C CA . LYS A 1 94 ? 12.894 -7.299 -1.866 1.00 42.66 94 LYS A CA 1
ATOM 763 C C . LYS A 1 94 ? 13.858 -6.687 -0.844 1.00 42.66 94 LYS A C 1
ATOM 765 O O . LYS A 1 94 ? 14.070 -7.355 0.165 1.00 42.66 94 LYS A O 1
ATOM 770 N N . PRO A 1 95 ? 14.401 -5.469 -1.024 1.00 47.16 95 PRO A N 1
ATOM 771 C CA . PRO A 1 95 ? 14.831 -4.719 0.146 1.00 47.16 95 PRO A CA 1
ATOM 772 C C . PRO A 1 95 ? 13.614 -4.695 1.066 1.00 47.16 95 PRO A C 1
ATOM 774 O O . PRO A 1 95 ? 12.540 -4.262 0.639 1.00 47.16 95 PRO A O 1
ATOM 777 N N . THR A 1 96 ? 13.728 -5.322 2.239 1.00 53.91 96 THR A N 1
ATOM 778 C CA . THR A 1 96 ? 12.628 -5.386 3.200 1.00 53.91 96 THR A CA 1
ATOM 779 C C . THR A 1 96 ? 12.295 -3.937 3.506 1.00 53.91 96 THR A C 1
ATOM 781 O O . THR A 1 96 ? 13.146 -3.253 4.069 1.00 53.91 96 THR A O 1
ATOM 784 N N . PRO A 1 97 ? 11.136 -3.409 3.076 1.00 63.03 97 PRO A N 1
ATOM 785 C CA . PRO A 1 97 ? 10.798 -2.036 3.393 1.00 63.03 97 PRO A CA 1
ATOM 786 C C . PRO A 1 97 ? 10.852 -1.897 4.911 1.00 63.03 97 PRO A C 1
ATOM 788 O O . PRO A 1 97 ? 10.460 -2.836 5.610 1.00 63.03 97 PRO A O 1
ATOM 791 N N . ALA A 1 98 ? 11.320 -0.761 5.424 1.00 64.44 98 ALA A N 1
ATOM 792 C CA . ALA A 1 98 ? 11.380 -0.513 6.865 1.00 64.44 98 ALA A CA 1
ATOM 793 C C . ALA A 1 98 ? 10.043 -0.879 7.555 1.00 64.44 98 ALA A C 1
ATOM 795 O O . ALA A 1 98 ? 10.029 -1.486 8.624 1.00 64.44 98 ALA A O 1
ATOM 796 N N . SER A 1 99 ? 8.918 -0.681 6.856 1.00 62.12 99 SER A N 1
ATOM 797 C CA . SER A 1 99 ? 7.570 -1.050 7.303 1.00 62.12 99 SER A CA 1
ATOM 798 C C . SER A 1 99 ? 7.340 -2.548 7.521 1.00 62.12 99 SER A C 1
ATOM 800 O O . SER A 1 99 ? 6.557 -2.918 8.391 1.00 62.12 99 SER A O 1
ATOM 802 N N . LEU A 1 100 ? 8.014 -3.430 6.779 1.00 63.78 100 LEU A N 1
ATOM 803 C CA . LEU A 1 100 ? 7.965 -4.874 7.019 1.00 63.78 100 LEU A CA 1
ATOM 804 C C . LEU A 1 100 ? 8.865 -5.297 8.183 1.00 63.78 100 LEU A C 1
ATOM 806 O O . LEU A 1 100 ? 8.495 -6.227 8.892 1.00 63.78 100 LEU A O 1
ATOM 810 N N . VAL A 1 101 ? 9.996 -4.617 8.405 1.00 72.88 101 VAL A N 1
ATOM 811 C CA . VAL A 1 101 ? 10.844 -4.847 9.589 1.00 72.88 101 VAL A CA 1
ATOM 812 C C . VAL A 1 101 ? 10.074 -4.467 10.855 1.00 72.88 101 VAL A C 1
ATOM 814 O O . VAL A 1 101 ? 9.935 -5.285 11.760 1.00 72.88 101 VAL A O 1
ATOM 817 N N . LYS A 1 102 ? 9.460 -3.279 10.864 1.00 72.75 102 LYS A N 1
ATOM 818 C CA . LYS A 1 102 ? 8.585 -2.810 11.947 1.00 72.75 102 LYS A CA 1
ATOM 819 C C . LYS A 1 102 ? 7.411 -3.761 12.191 1.00 72.75 102 LYS A C 1
ATOM 821 O O . LYS A 1 102 ? 7.175 -4.172 13.318 1.00 72.75 102 LYS A O 1
ATOM 826 N N . LYS A 1 103 ? 6.731 -4.211 11.132 1.00 65.56 103 LYS A N 1
ATOM 827 C CA . LYS A 1 103 ? 5.625 -5.175 11.249 1.00 65.56 103 LYS A CA 1
ATOM 828 C C . LYS A 1 103 ? 6.067 -6.550 11.765 1.00 65.56 103 LYS A C 1
ATOM 830 O O . LYS A 1 103 ? 5.317 -7.200 12.483 1.00 65.56 103 LYS A O 1
ATOM 835 N N . ALA A 1 104 ? 7.261 -7.017 11.402 1.00 67.06 104 ALA A N 1
ATOM 836 C CA . ALA A 1 104 ? 7.807 -8.271 11.919 1.00 67.06 104 ALA A CA 1
ATOM 837 C C . ALA A 1 104 ? 8.139 -8.171 13.418 1.00 67.06 104 ALA A C 1
ATOM 839 O O . ALA A 1 104 ? 7.888 -9.129 14.148 1.00 67.06 104 ALA A O 1
ATOM 840 N N . LEU A 1 105 ? 8.631 -7.011 13.874 1.00 77.44 105 LEU A N 1
ATOM 841 C CA . LEU A 1 105 ? 8.811 -6.709 15.296 1.00 77.44 105 LEU A CA 1
ATOM 842 C C . LEU A 1 105 ? 7.462 -6.682 16.034 1.00 77.44 105 LEU A C 1
ATOM 844 O O . LEU A 1 105 ? 7.310 -7.351 17.050 1.00 77.44 105 LEU A O 1
ATOM 848 N N . GLU A 1 106 ? 6.455 -5.985 15.492 1.00 70.38 106 GLU A N 1
ATOM 849 C CA . GLU A 1 106 ? 5.095 -5.920 16.066 1.00 70.38 106 GLU A CA 1
ATOM 850 C C . GLU A 1 106 ? 4.436 -7.302 16.211 1.00 70.38 106 GLU A C 1
ATOM 852 O O . GLU A 1 106 ? 3.675 -7.540 17.146 1.00 70.38 106 GLU A O 1
ATOM 857 N N . LEU A 1 107 ? 4.714 -8.218 15.279 1.00 70.50 107 LEU A N 1
ATOM 858 C CA . LEU A 1 107 ? 4.209 -9.592 15.297 1.00 70.50 107 LEU A CA 1
ATOM 859 C C . LEU A 1 107 ? 5.063 -10.540 16.160 1.00 70.50 107 LEU A C 1
ATOM 861 O O . LEU A 1 107 ? 4.779 -11.737 16.197 1.00 70.50 107 LEU A O 1
ATOM 865 N N . GLY A 1 108 ? 6.111 -10.035 16.822 1.00 70.69 108 GLY A N 1
ATOM 866 C CA . GLY A 1 108 ? 7.023 -10.820 17.659 1.00 70.69 108 GLY A CA 1
ATOM 867 C C . GLY A 1 108 ? 7.862 -11.838 16.882 1.00 70.69 108 GLY A C 1
ATOM 868 O O . GLY A 1 108 ? 8.350 -12.805 17.459 1.00 70.69 108 GLY A O 1
ATOM 869 N N . MET A 1 109 ? 7.997 -11.659 15.565 1.00 66.81 109 MET A N 1
ATOM 870 C CA . MET A 1 109 ? 8.714 -12.590 14.686 1.00 66.81 109 MET A CA 1
ATOM 871 C C . MET A 1 109 ? 10.228 -12.356 14.689 1.00 66.81 109 MET A C 1
ATOM 873 O O . MET A 1 109 ? 10.972 -13.252 14.302 1.00 66.81 109 MET A O 1
ATOM 877 N N . ILE A 1 110 ? 10.664 -11.160 15.090 1.00 75.12 110 ILE A N 1
ATOM 878 C CA . ILE A 1 110 ? 12.067 -10.757 15.242 1.00 75.12 110 ILE A CA 1
ATOM 879 C C . ILE A 1 110 ? 12.224 -9.957 16.540 1.00 75.12 110 ILE A C 1
ATOM 881 O O . ILE A 1 110 ? 11.255 -9.361 17.018 1.00 75.12 110 ILE A O 1
ATOM 885 N N . SER A 1 111 ? 13.429 -9.939 17.113 1.00 77.31 111 SER A N 1
ATOM 886 C CA . SER A 1 111 ? 13.718 -9.132 18.307 1.00 77.31 111 SER A CA 1
ATOM 887 C C . SER A 1 111 ? 13.885 -7.645 17.969 1.00 77.31 111 SER A C 1
ATOM 889 O O . SER A 1 111 ? 14.050 -7.271 16.806 1.00 77.31 111 SER A O 1
ATOM 891 N N . HIS A 1 112 ? 13.858 -6.779 18.988 1.00 78.75 112 HIS A N 1
ATOM 892 C CA . HIS A 1 112 ? 14.128 -5.350 18.800 1.00 78.75 112 HIS A CA 1
ATOM 893 C C . HIS A 1 112 ? 15.537 -5.116 18.236 1.00 78.75 112 HIS A C 1
ATOM 895 O O . HIS A 1 112 ? 15.683 -4.349 17.283 1.00 78.75 112 HIS A O 1
ATOM 901 N N . ASP A 1 113 ? 16.545 -5.798 18.778 1.00 80.88 113 ASP A N 1
ATOM 902 C CA . ASP A 1 113 ? 17.930 -5.684 18.312 1.00 80.88 113 ASP A CA 1
ATOM 903 C C . ASP A 1 113 ? 18.050 -6.137 16.850 1.00 80.88 113 ASP A C 1
ATOM 905 O O . ASP A 1 113 ? 18.635 -5.445 16.020 1.00 80.88 113 ASP A O 1
ATOM 909 N N . GLU A 1 114 ? 17.381 -7.236 16.493 1.00 77.50 114 GLU A N 1
ATOM 910 C CA . GLU A 1 114 ? 17.360 -7.758 15.127 1.00 77.50 114 GLU A CA 1
ATOM 911 C C . GLU A 1 114 ? 16.629 -6.816 14.154 1.00 77.50 114 GLU A C 1
ATOM 913 O O . GLU A 1 114 ? 17.029 -6.658 13.000 1.00 77.50 114 GLU A O 1
ATOM 918 N N . ALA A 1 115 ? 15.564 -6.149 14.600 1.00 79.62 115 ALA A N 1
ATOM 919 C CA . ALA A 1 115 ? 14.884 -5.125 13.813 1.00 79.62 115 ALA A CA 1
ATOM 920 C C . ALA A 1 115 ? 15.781 -3.898 13.575 1.00 79.62 115 ALA A C 1
ATOM 922 O O . ALA A 1 115 ? 15.770 -3.325 12.484 1.00 79.62 115 ALA A O 1
ATOM 923 N N . LEU A 1 116 ? 16.579 -3.516 14.570 1.00 81.81 116 LEU A N 1
ATOM 924 C CA . LEU A 1 116 ? 17.467 -2.359 14.522 1.00 81.81 116 LEU A CA 1
ATOM 925 C C . LEU A 1 116 ? 18.665 -2.612 13.601 1.00 81.81 116 LEU A C 1
ATOM 927 O O . LEU A 1 116 ? 18.932 -1.798 12.718 1.00 81.81 116 LEU A O 1
ATOM 931 N N . GLU A 1 117 ? 19.293 -3.784 13.705 1.00 80.94 117 GLU A N 1
ATOM 932 C CA . GLU A 1 117 ? 20.336 -4.233 12.774 1.00 80.94 117 GLU A CA 1
ATOM 933 C C . GLU A 1 117 ? 19.830 -4.255 11.327 1.00 80.94 117 GLU A C 1
ATOM 935 O O . GLU A 1 117 ? 20.507 -3.797 10.404 1.00 80.94 117 GLU A O 1
ATOM 940 N N . ARG A 1 118 ? 18.598 -4.736 11.113 1.00 78.56 118 ARG A N 1
ATOM 941 C CA . ARG A 1 118 ? 17.977 -4.770 9.782 1.00 78.56 118 ARG A CA 1
ATOM 942 C C . ARG A 1 118 ? 17.702 -3.371 9.233 1.00 78.56 118 ARG A C 1
ATOM 944 O O . ARG A 1 118 ? 17.852 -3.175 8.032 1.00 78.56 118 ARG A O 1
ATOM 951 N N . LEU A 1 119 ? 17.324 -2.402 10.065 1.00 77.44 119 LEU A N 1
ATOM 952 C CA . LEU A 1 119 ? 17.142 -1.007 9.641 1.00 77.44 119 LEU A CA 1
ATOM 953 C C . LEU A 1 119 ? 18.475 -0.302 9.369 1.00 77.44 119 LEU A C 1
ATOM 955 O O . LEU A 1 119 ? 18.596 0.412 8.375 1.00 77.44 119 LEU A O 1
ATOM 959 N N . GLN A 1 120 ? 19.502 -0.559 10.175 1.00 78.69 120 GLN A N 1
ATOM 960 C CA . GLN A 1 120 ? 20.855 -0.059 9.916 1.00 78.69 120 GLN A CA 1
ATOM 961 C C . GLN A 1 120 ? 21.434 -0.635 8.618 1.00 78.69 120 GLN A C 1
ATOM 963 O O . GLN A 1 120 ? 22.034 0.093 7.831 1.00 78.69 120 GLN A O 1
ATOM 968 N N . ALA A 1 121 ? 21.178 -1.915 8.328 1.00 72.81 121 ALA A N 1
ATOM 969 C CA . ALA A 1 121 ? 21.530 -2.538 7.051 1.00 72.81 121 ALA A CA 1
ATOM 970 C C . ALA A 1 121 ? 20.778 -1.924 5.851 1.00 72.81 121 ALA A C 1
ATOM 972 O O . ALA A 1 121 ? 21.236 -2.033 4.714 1.00 72.81 121 ALA A O 1
ATOM 973 N N . LEU A 1 122 ? 19.648 -1.251 6.097 1.00 65.44 122 LEU A N 1
ATOM 974 C CA . LEU A 1 122 ? 18.917 -0.445 5.113 1.00 65.44 122 LEU A CA 1
ATOM 975 C C . LEU A 1 122 ? 19.438 1.001 5.020 1.00 65.44 122 LEU A C 1
ATOM 977 O O . LEU A 1 122 ? 18.847 1.808 4.306 1.00 65.44 122 LEU A O 1
ATOM 981 N N . GLY A 1 123 ? 20.525 1.334 5.722 1.00 67.69 123 GLY A N 1
ATOM 982 C CA . GLY A 1 123 ? 21.157 2.654 5.713 1.00 67.69 123 GLY A CA 1
ATOM 983 C C . GLY A 1 123 ? 20.531 3.665 6.673 1.00 67.69 123 GLY A C 1
ATOM 984 O O . GLY A 1 123 ? 20.847 4.849 6.585 1.00 67.69 123 GLY A O 1
ATOM 985 N N . TRP A 1 124 ? 19.647 3.231 7.575 1.00 72.31 124 TRP A N 1
ATOM 986 C CA . TRP A 1 124 ? 19.052 4.124 8.564 1.00 72.31 124 TRP A CA 1
ATOM 987 C C . TRP A 1 124 ? 20.072 4.439 9.652 1.00 72.31 124 TRP A C 1
ATOM 989 O O . TRP A 1 124 ? 20.694 3.539 10.220 1.00 72.31 124 TRP A O 1
ATOM 999 N N . GLU A 1 125 ? 20.218 5.722 9.974 1.00 72.75 125 GLU A N 1
ATOM 1000 C CA . GLU A 1 125 ? 20.986 6.126 11.146 1.00 72.75 125 GLU A CA 1
ATOM 1001 C C . GLU A 1 125 ? 20.332 5.544 12.402 1.00 72.75 125 GLU A C 1
ATOM 1003 O O . GLU A 1 125 ? 19.104 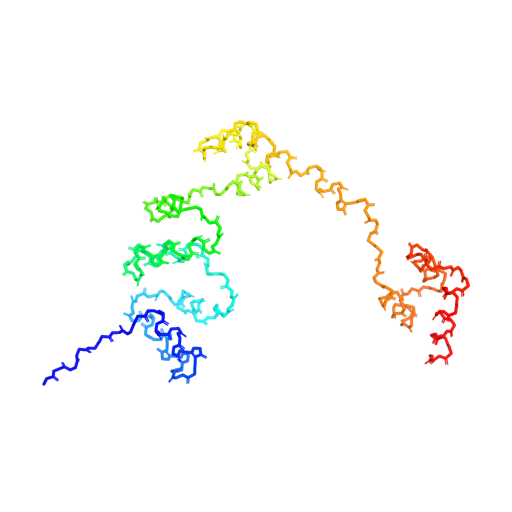5.500 12.507 1.00 72.75 125 GLU A O 1
ATOM 1008 N N . GLN A 1 126 ? 21.146 5.116 13.366 1.00 70.62 126 GLN A N 1
ATOM 1009 C CA . GLN A 1 126 ? 20.675 4.431 14.567 1.00 70.62 126 GLN A CA 1
ATOM 1010 C C . GLN A 1 126 ? 19.549 5.190 15.284 1.00 70.62 126 GLN A C 1
ATOM 1012 O O . GLN A 1 126 ? 18.529 4.595 15.611 1.00 70.62 126 GLN A O 1
ATOM 1017 N N . LEU A 1 127 ? 19.696 6.507 15.457 1.00 70.81 127 LEU A N 1
ATOM 1018 C CA . LEU A 1 127 ? 18.687 7.353 16.101 1.00 70.81 127 LEU A CA 1
ATOM 1019 C C . LEU A 1 127 ? 17.343 7.342 15.354 1.00 70.81 127 LEU A C 1
ATOM 1021 O O . LEU A 1 127 ? 16.290 7.268 15.984 1.00 70.81 127 LEU A O 1
ATOM 1025 N N . PHE A 1 128 ? 17.366 7.367 14.019 1.00 67.94 128 PHE A N 1
ATOM 1026 C CA . PHE A 1 128 ? 16.153 7.313 13.199 1.00 67.94 128 PHE A CA 1
ATOM 1027 C C . PHE A 1 128 ? 15.544 5.911 13.159 1.00 67.94 128 PHE A C 1
ATOM 1029 O O . PHE A 1 128 ? 14.323 5.782 13.187 1.00 67.94 128 PHE A O 1
ATOM 1036 N N . ALA A 1 129 ? 16.366 4.858 13.130 1.00 76.00 129 ALA A N 1
ATOM 1037 C CA . ALA A 1 129 ? 15.901 3.477 13.223 1.00 76.00 129 ALA A CA 1
ATOM 1038 C C . ALA A 1 129 ? 15.222 3.206 14.575 1.00 76.00 129 ALA A C 1
ATOM 1040 O O . ALA A 1 129 ? 14.137 2.632 14.618 1.00 76.00 129 ALA A O 1
ATOM 1041 N N . GLU A 1 130 ? 15.823 3.673 15.672 1.00 79.69 130 GLU A N 1
ATOM 1042 C CA . GLU A 1 130 ? 15.242 3.595 17.013 1.00 79.69 130 GLU A CA 1
ATOM 1043 C C . GLU A 1 130 ? 13.922 4.360 17.099 1.00 79.69 130 GLU A C 1
ATOM 1045 O O . GLU A 1 130 ? 12.931 3.797 17.559 1.00 79.69 130 GLU A O 1
ATOM 1050 N N . ALA A 1 131 ? 13.875 5.606 16.617 1.00 71.75 131 ALA A N 1
ATOM 1051 C CA . ALA A 1 131 ? 12.644 6.394 16.588 1.00 71.75 131 ALA A CA 1
ATOM 1052 C C . ALA A 1 131 ? 11.541 5.693 15.776 1.00 71.75 131 ALA A C 1
ATOM 1054 O O . ALA A 1 131 ? 10.412 5.562 16.238 1.00 71.75 131 ALA A O 1
ATOM 1055 N N . TYR A 1 132 ? 11.887 5.152 14.609 1.00 76.88 132 TYR A N 1
ATOM 1056 C CA . TYR A 1 132 ? 10.958 4.457 13.726 1.00 76.88 132 TYR A CA 1
ATOM 1057 C C . TYR A 1 132 ? 10.388 3.161 14.321 1.00 76.88 132 TYR A C 1
ATOM 1059 O O . TYR A 1 132 ? 9.204 2.861 14.133 1.00 76.88 132 TYR A O 1
ATOM 1067 N N . LEU A 1 133 ? 11.212 2.394 15.047 1.00 76.12 133 LEU A N 1
ATOM 1068 C CA . LEU A 1 133 ? 10.778 1.191 15.769 1.00 76.12 133 LEU A CA 1
ATOM 1069 C C . LEU A 1 133 ? 9.972 1.523 17.029 1.00 76.12 133 LEU A C 1
ATOM 1071 O O . LEU A 1 133 ? 9.079 0.757 17.384 1.00 76.12 133 LEU A O 1
ATOM 1075 N N . ARG A 1 134 ? 10.257 2.659 17.677 1.00 72.12 134 ARG A N 1
ATOM 1076 C CA . ARG A 1 134 ? 9.504 3.169 18.836 1.00 72.12 134 ARG A CA 1
ATOM 1077 C C . ARG A 1 134 ? 8.174 3.811 18.470 1.00 72.12 134 ARG A C 1
ATOM 1079 O O . ARG A 1 134 ? 7.313 3.957 19.334 1.00 72.12 134 ARG A O 1
ATOM 1086 N N . GLU A 1 135 ? 7.978 4.181 17.211 1.00 64.19 135 GLU A N 1
ATOM 1087 C CA . GLU A 1 135 ? 6.769 4.843 16.728 1.00 64.19 135 GLU A CA 1
ATOM 1088 C C . GLU A 1 135 ? 5.594 3.848 16.625 1.00 64.19 135 GLU A C 1
ATOM 1090 O O . GLU A 1 135 ? 5.130 3.493 15.543 1.00 64.19 135 GLU A O 1
ATOM 1095 N N . LYS A 1 136 ? 5.146 3.337 17.778 1.00 50.62 136 LYS A N 1
ATOM 1096 C CA . LYS A 1 136 ? 3.761 2.934 18.045 1.00 50.62 136 LYS A CA 1
ATOM 1097 C C . LYS A 1 136 ? 3.425 2.786 19.532 1.00 50.62 136 LYS A C 1
ATOM 1099 O O . LYS A 1 136 ? 2.624 1.927 19.901 1.00 50.62 136 LYS A O 1
ATOM 1104 N N . GLU A 1 137 ? 3.963 3.668 20.368 1.00 45.12 137 GLU A N 1
ATOM 1105 C CA . GLU A 1 137 ? 3.317 3.994 21.647 1.00 45.12 137 GLU A CA 1
ATOM 1106 C C . GLU A 1 137 ? 2.634 5.369 21.594 1.00 45.12 137 GLU A C 1
ATOM 1108 O O . GLU A 1 137 ? 1.485 5.466 22.008 1.00 45.12 137 GLU A O 1
ATOM 1113 N N . GLU A 1 138 ? 3.217 6.388 20.950 1.00 42.91 138 GLU A N 1
ATOM 1114 C CA . GLU A 1 138 ? 2.590 7.723 20.879 1.00 42.91 138 GLU A CA 1
ATOM 1115 C C . GLU A 1 138 ? 1.428 7.818 19.873 1.00 42.91 138 GLU A C 1
ATOM 1117 O O . GLU A 1 138 ? 0.413 8.429 20.184 1.0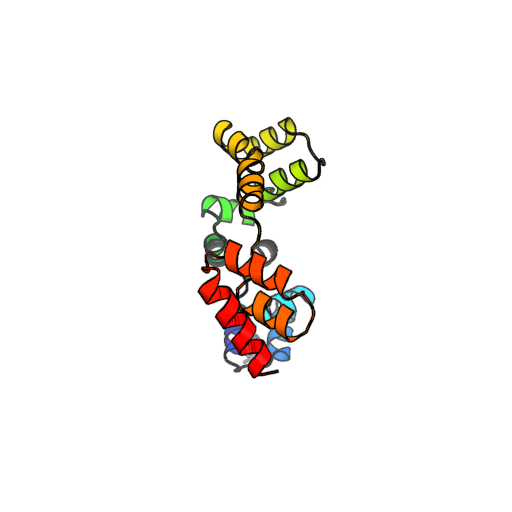0 42.91 138 GLU A O 1
ATOM 1122 N N . GLU A 1 139 ? 1.491 7.152 18.714 1.00 42.03 139 GLU A N 1
ATOM 1123 C CA . GLU A 1 139 ? 0.401 7.195 17.715 1.00 42.03 139 GLU A CA 1
ATOM 1124 C C . GLU A 1 139 ? -0.820 6.353 18.140 1.00 42.03 139 GLU A C 1
ATOM 1126 O O . GLU A 1 139 ? -1.964 6.732 17.908 1.00 42.03 139 GLU A O 1
ATOM 1131 N N . LYS A 1 140 ? -0.581 5.231 18.838 1.00 40.22 140 LYS A N 1
ATOM 1132 C CA . LYS A 1 140 ? -1.643 4.399 19.431 1.00 40.22 140 LYS A CA 1
ATOM 1133 C C . LYS A 1 140 ? -2.245 5.034 20.685 1.00 40.22 140 LYS A C 1
ATOM 1135 O O . LYS A 1 140 ? -3.428 4.831 20.919 1.00 40.22 140 LYS A O 1
ATOM 1140 N N . ALA A 1 141 ? -1.468 5.774 21.477 1.00 41.03 141 ALA A N 1
ATOM 1141 C CA . ALA A 1 141 ? -1.995 6.540 22.605 1.00 41.03 141 ALA A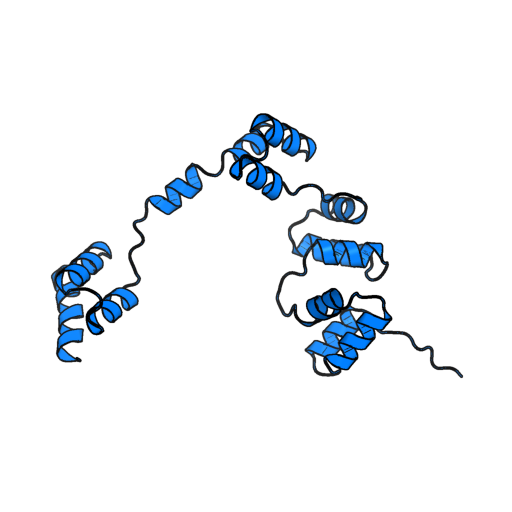 CA 1
ATOM 1142 C C . ALA A 1 141 ? -2.770 7.783 22.132 1.00 41.03 141 ALA A C 1
ATOM 1144 O O . ALA A 1 141 ? -3.842 8.057 22.659 1.00 41.03 141 ALA A O 1
ATOM 1145 N N . ALA A 1 142 ? -2.305 8.468 21.081 1.00 41.16 142 ALA A N 1
ATOM 1146 C CA . ALA A 1 142 ? -2.998 9.625 20.514 1.00 41.16 142 ALA A CA 1
ATOM 1147 C C . ALA A 1 142 ? -4.331 9.260 19.828 1.00 41.16 142 ALA A C 1
ATOM 1149 O O . ALA A 1 142 ? -5.292 10.015 19.937 1.00 41.16 142 ALA A O 1
ATOM 1150 N N . GLU A 1 143 ? -4.440 8.089 19.183 1.00 44.84 143 GLU A N 1
ATOM 1151 C CA . GLU A 1 143 ? -5.724 7.580 18.657 1.00 44.84 143 GLU A CA 1
ATOM 1152 C C . GLU A 1 143 ? -6.649 6.980 19.736 1.00 44.84 143 GLU A C 1
ATOM 1154 O O . GLU A 1 143 ? -7.829 6.757 19.465 1.00 44.84 143 GLU A O 1
ATOM 1159 N N . LEU A 1 144 ? -6.150 6.718 20.951 1.00 46.41 144 LEU A N 1
ATOM 1160 C CA . LEU A 1 144 ? -6.933 6.159 22.063 1.00 46.41 144 LEU A CA 1
ATOM 1161 C C . LEU A 1 144 ? -7.387 7.199 23.102 1.00 46.41 144 LEU A C 1
ATOM 1163 O O . LEU A 1 144 ? -8.121 6.825 24.016 1.00 46.41 144 LEU A O 1
ATOM 1167 N N . GLU A 1 145 ? -7.015 8.476 22.969 1.00 48.69 145 GLU A N 1
ATOM 1168 C CA . GLU A 1 145 ? -7.422 9.522 23.924 1.00 48.69 145 GLU A CA 1
ATOM 1169 C C . GLU A 1 145 ? -8.521 10.475 23.442 1.00 48.69 145 GLU A C 1
ATOM 1171 O O . GLU A 1 145 ? -9.113 11.161 24.277 1.00 48.69 145 GLU A O 1
ATOM 1176 N N . GLU A 1 146 ? -8.903 10.478 22.161 1.00 49.78 146 GLU A N 1
ATOM 1177 C CA . GLU A 1 146 ? -10.194 11.066 21.799 1.00 49.78 146 GLU A CA 1
ATOM 1178 C C . GLU A 1 146 ? -11.268 9.979 21.884 1.00 49.78 146 GLU A C 1
ATOM 1180 O O . GLU A 1 146 ? -11.297 9.094 21.023 1.00 49.78 146 GLU A O 1
ATOM 1185 N N . PRO A 1 147 ? -12.160 9.989 22.901 1.00 52.47 147 PRO A N 1
ATOM 1186 C CA . PRO A 1 147 ? -13.295 9.082 22.904 1.00 52.47 147 PRO A CA 1
ATOM 1187 C C . PRO A 1 147 ? -14.013 9.270 21.573 1.00 52.47 147 PRO A C 1
ATOM 1189 O O . PRO A 1 147 ? -14.465 10.372 21.257 1.00 52.47 147 PRO A O 1
ATOM 1192 N N . TRP A 1 148 ? -14.057 8.211 20.760 1.00 59.03 148 TRP A N 1
ATOM 1193 C CA . TRP A 1 148 ? -14.752 8.252 19.484 1.00 59.03 148 TRP A CA 1
ATOM 1194 C C . TRP A 1 148 ? -16.204 8.623 19.763 1.00 59.03 148 TRP A C 1
ATOM 1196 O O . TRP A 1 148 ? -17.009 7.802 20.199 1.00 59.03 148 TRP A O 1
ATOM 1206 N N . LEU A 1 149 ? -16.533 9.892 19.549 1.00 65.31 149 LEU A N 1
ATOM 1207 C CA . LEU A 1 149 ? -17.894 10.364 19.669 1.00 65.31 149 LEU A CA 1
ATOM 1208 C C . LEU A 1 149 ? -18.555 10.160 18.301 1.00 65.31 149 LEU A C 1
ATOM 1210 O O . LEU A 1 149 ? -18.096 10.757 17.314 1.00 65.31 149 LEU A O 1
ATOM 1214 N N . PRO A 1 150 ? -19.634 9.366 18.203 1.00 71.00 150 PRO A N 1
ATOM 1215 C CA . PRO A 1 150 ? -20.325 9.135 16.942 1.00 71.00 150 PRO A CA 1
ATOM 1216 C C . PRO A 1 150 ? -20.762 10.468 16.307 1.00 71.00 150 PRO A C 1
ATOM 1218 O O . PRO A 1 150 ? -21.105 11.411 17.024 1.00 71.00 150 PRO A O 1
ATOM 1221 N N . PRO A 1 151 ? -20.761 10.603 14.967 1.00 80.19 151 PRO A N 1
ATOM 1222 C CA . PRO A 1 151 ? -21.272 11.804 14.310 1.00 80.19 151 PRO A CA 1
ATOM 1223 C C . PRO A 1 151 ? -22.699 12.126 14.772 1.00 80.19 151 PRO A C 1
ATOM 1225 O O . PRO A 1 151 ? -23.511 11.217 14.927 1.00 80.19 151 PRO A O 1
ATOM 1228 N N . THR A 1 152 ? -23.047 13.407 14.914 1.00 81.56 152 THR A N 1
ATOM 1229 C CA . THR A 1 152 ? -24.389 13.844 15.348 1.00 81.56 152 THR A CA 1
ATOM 1230 C C . THR A 1 152 ? -25.513 13.187 14.540 1.00 81.56 152 THR A C 1
ATOM 1232 O O . THR A 1 152 ? -26.528 12.776 15.094 1.00 81.56 152 THR A O 1
ATOM 1235 N N . THR A 1 153 ? -25.323 13.023 13.228 1.00 78.00 153 THR A N 1
ATOM 1236 C CA . THR A 1 153 ? -26.280 12.335 12.347 1.00 78.00 153 THR A CA 1
ATOM 1237 C C . THR A 1 153 ? -26.488 10.870 12.738 1.00 78.00 153 THR A C 1
ATOM 1239 O O . THR A 1 153 ? -27.607 10.370 12.656 1.00 78.00 153 THR A O 1
ATOM 1242 N N . LEU A 1 154 ? -25.432 10.179 13.178 1.00 80.69 154 LEU A N 1
ATOM 1243 C CA . LEU A 1 154 ? -25.518 8.794 13.634 1.00 80.69 154 LEU A CA 1
ATOM 1244 C C . LEU A 1 154 ? -26.280 8.701 14.960 1.00 80.69 154 LEU A C 1
ATOM 1246 O O . LEU A 1 154 ? -27.165 7.861 15.064 1.00 80.69 154 LEU A O 1
ATOM 1250 N N . ILE A 1 155 ? -26.009 9.600 15.914 1.00 84.69 155 ILE A N 1
ATOM 1251 C CA . ILE A 1 155 ? -26.727 9.673 17.201 1.00 84.69 155 ILE A CA 1
ATOM 1252 C C . ILE A 1 155 ? -28.228 9.890 16.963 1.00 84.69 155 ILE A C 1
ATOM 1254 O O . ILE A 1 155 ? -29.058 9.133 17.461 1.00 84.69 155 ILE A O 1
ATOM 1258 N N . LYS A 1 156 ? -28.585 10.875 16.127 1.00 84.62 156 LYS A N 1
ATOM 1259 C CA . LYS A 1 156 ? -29.984 11.189 15.790 1.00 84.62 156 LYS A CA 1
ATOM 1260 C C . LYS A 1 156 ? -30.700 10.021 15.113 1.00 84.62 156 LYS A C 1
ATOM 1262 O O . LYS A 1 156 ? -31.850 9.741 15.430 1.00 84.62 156 LYS A O 1
ATOM 1267 N N . ASN A 1 157 ? -30.028 9.332 14.189 1.00 79.94 157 ASN A N 1
ATOM 1268 C CA . ASN A 1 157 ? -30.593 8.155 13.531 1.00 79.94 157 ASN A CA 1
ATOM 1269 C C . ASN A 1 157 ? -30.753 6.988 14.509 1.00 79.94 157 ASN A C 1
ATOM 1271 O O . ASN A 1 157 ? -31.793 6.340 14.500 1.00 79.94 157 ASN A O 1
ATOM 1275 N N . ALA A 1 158 ? -29.756 6.739 15.358 1.00 80.81 158 ALA A N 1
ATOM 1276 C CA . ALA A 1 158 ? -29.820 5.690 16.366 1.00 80.81 158 ALA A CA 1
ATOM 1277 C C . ALA A 1 158 ? -30.989 5.923 17.335 1.00 80.81 158 ALA A C 1
ATOM 1279 O O . ALA A 1 158 ? -31.747 4.992 17.585 1.00 80.81 158 ALA A O 1
ATOM 1280 N N . TYR A 1 159 ? -31.202 7.161 17.793 1.00 90.25 159 TYR A N 1
ATOM 1281 C CA . TYR A 1 159 ? -32.365 7.519 18.609 1.00 90.25 159 TYR A CA 1
ATOM 1282 C C . TYR A 1 159 ? -33.682 7.339 17.839 1.00 90.25 159 TYR A C 1
ATOM 1284 O O . TYR A 1 159 ? -34.569 6.618 18.285 1.00 90.25 159 TYR A O 1
ATOM 1292 N N . LYS A 1 160 ? -33.780 7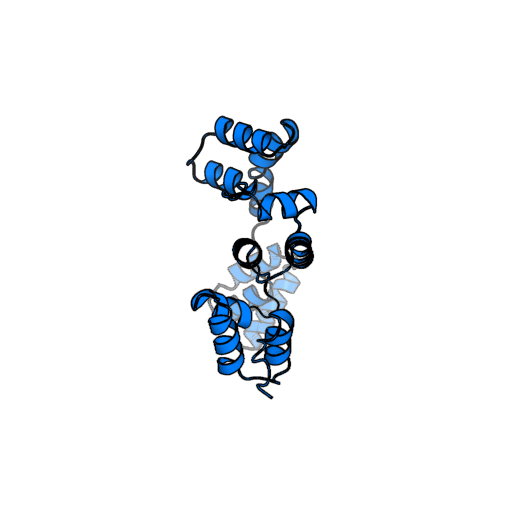.897 16.624 1.00 87.94 160 LYS A N 1
ATOM 1293 C CA . LYS A 1 160 ? -34.969 7.785 15.758 1.00 87.94 160 LYS A CA 1
ATOM 1294 C C . LYS A 1 160 ? -35.399 6.333 15.509 1.00 87.94 160 LYS A C 1
ATOM 1296 O O . LYS A 1 160 ? -36.589 6.055 15.393 1.00 87.94 160 LYS A O 1
ATOM 1301 N N . TYR A 1 161 ? -34.440 5.418 15.380 1.00 85.12 161 TYR A N 1
ATOM 1302 C CA . TYR A 1 161 ? -34.693 3.994 15.147 1.00 85.12 161 TYR A CA 1
ATOM 1303 C C . TYR A 1 161 ? -34.722 3.158 16.438 1.00 85.12 161 TYR A C 1
ATOM 1305 O O . TYR A 1 161 ? -34.672 1.933 16.355 1.00 85.12 161 TYR A O 1
ATOM 1313 N N . ASN A 1 162 ? -34.820 3.791 17.615 1.00 86.69 162 ASN A N 1
ATOM 1314 C CA . ASN A 1 162 ? -34.844 3.143 18.934 1.00 86.69 162 ASN A CA 1
ATOM 1315 C C . ASN A 1 162 ? -33.640 2.212 19.201 1.00 86.69 162 ASN A C 1
ATOM 1317 O O . ASN A 1 162 ? -33.761 1.219 19.915 1.00 86.69 162 ASN A O 1
ATOM 1321 N N . MET A 1 163 ? -32.477 2.506 18.611 1.00 80.88 163 MET A N 1
ATOM 1322 C CA . MET A 1 163 ? -31.226 1.770 18.847 1.00 80.88 163 MET A CA 1
ATOM 1323 C C . MET A 1 163 ? -30.503 2.240 20.116 1.00 80.88 163 MET A C 1
ATOM 1325 O O . MET A 1 163 ? -29.695 1.493 20.657 1.00 80.88 163 MET A O 1
ATOM 1329 N N . ILE A 1 164 ? -30.781 3.469 20.559 1.00 84.88 164 ILE A N 1
ATOM 1330 C CA . ILE A 1 164 ? -30.322 4.055 21.823 1.00 84.88 164 ILE A CA 1
ATOM 1331 C C . ILE A 1 164 ? -31.490 4.788 22.485 1.00 84.88 164 ILE A C 1
ATOM 1333 O O . ILE A 1 164 ? -32.400 5.265 21.800 1.00 84.88 164 ILE A O 1
ATOM 1337 N N . SER A 1 165 ? -31.468 4.877 23.810 1.00 90.19 165 SER A N 1
ATOM 1338 C CA . SER A 1 165 ? -32.456 5.607 24.602 1.00 90.19 165 SER A CA 1
ATOM 1339 C C . SER A 1 165 ? -32.294 7.124 24.475 1.00 90.19 165 SER A C 1
ATOM 1341 O O . SER A 1 165 ? -31.283 7.640 23.990 1.00 90.19 165 SER A O 1
ATOM 1343 N N . ARG A 1 166 ? -33.313 7.861 24.931 1.00 90.00 166 ARG A N 1
ATOM 1344 C CA . ARG A 1 166 ? -33.290 9.326 24.951 1.00 90.00 166 ARG A CA 1
ATOM 1345 C C . ARG A 1 166 ? -32.158 9.873 25.821 1.00 90.00 166 ARG A C 1
ATOM 1347 O O . ARG A 1 166 ? -31.478 10.806 25.402 1.00 90.00 166 ARG A O 1
ATOM 1354 N N . ASP A 1 167 ? -31.949 9.275 26.990 1.00 89.56 167 ASP A N 1
ATOM 1355 C CA . ASP A 1 167 ? -30.918 9.701 27.937 1.00 89.56 167 ASP A CA 1
ATOM 1356 C C . ASP A 1 167 ? -29.513 9.454 27.363 1.00 89.56 167 ASP A C 1
ATOM 1358 O O . ASP A 1 167 ? -28.665 10.344 27.408 1.00 89.56 167 ASP A O 1
ATOM 1362 N N . GLU A 1 168 ? -29.296 8.308 26.705 1.00 86.06 168 GLU A N 1
ATOM 1363 C CA . GLU A 1 168 ? -28.037 8.000 26.005 1.00 86.06 168 GLU A CA 1
ATOM 1364 C C . GLU A 1 168 ? -27.782 8.954 24.827 1.00 86.06 168 GLU A C 1
ATOM 1366 O O . GLU A 1 168 ? -26.659 9.417 24.614 1.00 86.06 168 GLU A O 1
ATOM 1371 N N . ALA A 1 169 ? -28.819 9.294 24.056 1.00 87.31 169 ALA A N 1
ATOM 1372 C CA . ALA A 1 169 ? -28.699 10.259 22.967 1.00 87.31 169 ALA A CA 1
ATOM 1373 C C . ALA A 1 169 ? -28.389 11.676 23.484 1.00 87.31 169 ALA A C 1
ATOM 1375 O O . ALA A 1 169 ? -27.582 12.387 22.879 1.00 87.31 169 ALA A O 1
ATOM 1376 N N . LEU A 1 170 ? -28.998 12.079 24.605 1.00 91.38 170 LEU A N 1
ATOM 1377 C CA . LEU A 1 170 ? -28.761 13.367 25.258 1.00 91.38 170 LEU A CA 1
ATOM 1378 C C . LEU A 1 170 ? -27.312 13.474 25.746 1.00 91.38 170 LEU A C 1
ATOM 1380 O O . LEU A 1 170 ? -26.641 14.464 25.453 1.00 91.38 170 LEU A O 1
ATOM 1384 N N . GLU A 1 171 ? -26.811 12.442 26.422 1.00 87.75 171 GLU A N 1
ATOM 1385 C CA . GLU A 1 171 ? -25.440 12.392 26.930 1.00 87.75 171 GLU A CA 1
ATOM 1386 C C . GLU A 1 171 ? -24.403 12.509 25.801 1.00 87.75 171 GLU A C 1
ATOM 1388 O O . GLU A 1 171 ? -23.482 13.326 25.882 1.00 87.75 171 GLU A O 1
ATOM 1393 N N . LEU A 1 172 ? -24.594 11.786 24.692 1.00 85.44 172 LEU A N 1
ATOM 1394 C CA . LEU A 1 172 ? -23.691 11.846 23.537 1.00 85.44 172 LEU A CA 1
ATOM 1395 C C . LEU A 1 172 ? -23.708 13.218 22.841 1.00 85.44 172 LEU A C 1
ATOM 1397 O O . LEU A 1 172 ? -22.675 13.682 22.354 1.00 85.44 172 LEU A O 1
ATOM 1401 N N . LEU A 1 173 ? -24.859 13.899 22.798 1.00 86.31 173 LEU A N 1
ATOM 1402 C CA . LEU A 1 173 ? -24.961 15.258 22.249 1.00 86.31 173 LEU A CA 1
ATOM 1403 C C . LEU A 1 173 ? -24.282 16.295 23.155 1.00 86.31 173 LEU A C 1
ATOM 1405 O O . LEU A 1 173 ? -23.602 17.191 22.648 1.00 86.31 173 LEU A O 1
ATOM 1409 N N . LEU A 1 174 ? -24.412 16.159 24.477 1.00 87.38 174 LEU A N 1
ATOM 1410 C CA . LEU A 1 174 ? -23.706 17.003 25.445 1.00 87.38 174 LEU A CA 1
ATOM 1411 C C . LEU A 1 174 ? -22.185 16.829 25.330 1.00 87.38 174 LEU A C 1
ATOM 1413 O O . LEU A 1 174 ? -21.461 17.821 25.258 1.00 87.38 174 LEU A O 1
ATOM 1417 N N . GLN A 1 175 ? -21.702 15.588 25.210 1.00 82.62 175 GLN A N 1
ATOM 1418 C CA . GLN A 1 175 ? -20.280 15.292 24.986 1.00 82.62 175 GLN A CA 1
ATOM 1419 C C . GLN A 1 175 ? -19.765 15.850 23.645 1.00 82.62 175 GLN A C 1
ATOM 1421 O O . GLN A 1 175 ? -18.599 16.221 23.534 1.00 82.62 175 GLN A O 1
ATOM 1426 N N . LYS A 1 176 ? -20.639 15.994 22.636 1.00 81.44 176 LYS A N 1
ATOM 1427 C CA . LYS A 1 176 ? -20.350 16.684 21.362 1.00 81.44 176 LYS A CA 1
ATOM 1428 C C . LYS A 1 176 ? -20.353 18.218 21.454 1.00 81.44 176 LYS A C 1
ATOM 1430 O O . LYS A 1 176 ? -20.113 18.874 20.440 1.00 81.44 176 LYS A O 1
ATOM 1435 N N . GLY A 1 177 ? -20.624 18.794 22.626 1.00 83.31 177 GLY A N 1
ATOM 1436 C CA . GLY A 1 177 ? -20.600 20.239 22.865 1.00 83.31 177 GLY A CA 1
ATOM 1437 C C . GLY A 1 177 ? -21.940 20.952 22.666 1.00 83.31 177 GLY A C 1
ATOM 1438 O O . GLY A 1 177 ? -21.976 22.184 22.643 1.00 83.31 177 GLY A O 1
ATOM 1439 N N . TYR A 1 178 ? -23.051 20.221 22.529 1.00 84.69 178 TYR A N 1
ATOM 1440 C CA . TYR A 1 178 ? -24.377 20.840 22.577 1.00 84.69 178 TYR A CA 1
ATOM 1441 C C . TYR A 1 178 ? -24.686 21.288 24.007 1.00 84.69 178 TYR A C 1
ATOM 1443 O O . TYR A 1 178 ? -24.329 20.622 24.974 1.00 84.69 178 TYR A O 1
ATOM 1451 N N . THR A 1 179 ? -25.405 22.401 24.157 1.00 90.25 179 THR A N 1
ATOM 1452 C CA . THR A 1 179 ? -26.004 22.725 25.455 1.00 90.25 179 THR A CA 1
ATOM 1453 C C . THR A 1 179 ? -27.213 21.829 25.697 1.00 90.25 179 THR A C 1
ATOM 1455 O O . THR A 1 179 ? -27.887 21.429 24.747 1.00 90.25 179 THR A O 1
ATOM 1458 N N . GLU A 1 180 ? -27.546 21.575 26.961 1.00 87.69 180 GLU A N 1
ATOM 1459 C CA . GLU A 1 180 ? -28.715 20.774 27.353 1.00 87.69 180 GLU A CA 1
ATOM 1460 C C . GLU A 1 180 ? -30.002 21.240 26.662 1.00 87.69 180 GLU A C 1
ATOM 1462 O O . GLU A 1 180 ? -30.776 20.433 26.151 1.00 87.69 180 GLU A O 1
ATOM 1467 N N . LYS A 1 181 ? -30.188 22.560 26.547 1.00 90.88 181 LYS A N 1
ATOM 1468 C CA . LYS A 1 181 ? -31.316 23.152 25.822 1.00 90.88 181 LYS A CA 1
ATOM 1469 C C . LYS A 1 181 ? -31.343 22.742 24.345 1.00 90.88 181 LYS A C 1
ATOM 1471 O O . LYS A 1 181 ? -32.396 22.366 23.843 1.00 90.88 181 LYS A O 1
ATOM 1476 N N . TRP A 1 182 ? -30.216 22.839 23.637 1.00 88.75 182 TRP A N 1
ATOM 1477 C CA . TRP A 1 182 ? -30.155 22.518 22.206 1.00 88.75 182 TRP A CA 1
ATOM 1478 C C . TRP A 1 182 ? -30.210 21.016 21.937 1.00 88.75 182 TRP A C 1
ATOM 1480 O O . TRP A 1 182 ? -30.837 20.606 20.965 1.00 88.75 182 TRP A O 1
ATOM 1490 N N . ALA A 1 183 ? -29.605 20.204 22.803 1.00 91.56 183 ALA A N 1
ATOM 1491 C CA . ALA A 1 183 ? -29.670 18.754 22.705 1.00 91.56 183 ALA A CA 1
ATOM 1492 C C . ALA A 1 183 ? -31.114 18.249 22.877 1.00 91.56 183 ALA A C 1
ATOM 1494 O O . ALA A 1 183 ? -31.581 17.463 22.058 1.00 91.56 183 ALA A O 1
ATOM 1495 N N . ASN A 1 184 ? -31.858 18.779 23.855 1.00 91.19 184 ASN A N 1
ATOM 1496 C CA . ASN A 1 184 ? -33.273 18.441 24.031 1.00 91.19 184 ASN A CA 1
ATOM 1497 C C . ASN A 1 184 ? -34.134 18.855 22.831 1.00 91.19 184 ASN A C 1
ATOM 1499 O O . ASN A 1 184 ? -34.914 18.042 22.351 1.00 91.19 184 ASN A O 1
ATOM 1503 N N . ILE A 1 185 ? -33.939 20.064 22.284 1.00 89.81 185 ILE A N 1
ATOM 1504 C CA . ILE A 1 185 ? -34.667 20.511 21.081 1.00 89.81 185 ILE A CA 1
ATOM 1505 C C . ILE A 1 185 ? -34.435 19.555 19.902 1.00 89.81 185 ILE A C 1
ATOM 1507 O O . ILE A 1 185 ? -35.365 19.251 19.160 1.00 89.81 185 ILE A O 1
ATOM 1511 N N . GLU A 1 186 ? -33.207 19.072 19.709 1.00 87.75 186 GLU A N 1
ATOM 1512 C CA . GLU A 1 186 ? -32.877 18.144 18.622 1.00 87.75 186 GLU A CA 1
ATOM 1513 C C . GLU A 1 186 ? -33.570 16.785 18.768 1.00 87.75 186 GLU A C 1
ATOM 1515 O O . GLU A 1 186 ? -34.009 16.219 17.767 1.00 87.75 186 GLU A O 1
ATOM 1520 N N . LEU A 1 187 ? -33.700 16.281 19.998 1.00 91.06 187 LEU A N 1
ATOM 1521 C CA . LEU A 1 187 ? -34.421 15.038 20.280 1.00 91.06 187 LEU A CA 1
ATOM 1522 C C . LEU A 1 187 ? -35.942 15.235 20.180 1.00 91.06 187 LEU A C 1
ATOM 1524 O O . LEU A 1 187 ? -36.617 14.424 19.552 1.00 91.06 187 LEU A O 1
ATOM 1528 N N . ASP A 1 188 ? -36.477 16.353 20.677 1.00 91.94 188 ASP A N 1
ATOM 1529 C CA . ASP A 1 188 ? -37.902 16.703 20.554 1.00 91.94 188 ASP A CA 1
ATOM 1530 C C . ASP A 1 188 ? -38.335 16.824 19.088 1.00 91.94 188 ASP A C 1
ATOM 1532 O O . ASP A 1 188 ? -39.409 16.370 18.698 1.00 91.94 188 ASP A O 1
ATOM 1536 N N . LEU A 1 189 ? -37.486 17.405 18.234 1.00 87.25 189 LEU A N 1
ATOM 1537 C CA . LEU A 1 189 ? -37.747 17.498 16.796 1.00 87.25 189 LEU A CA 1
ATOM 1538 C C . LEU A 1 189 ? -37.822 16.130 16.113 1.00 87.25 189 LEU A C 1
ATOM 1540 O O . LEU A 1 189 ? -38.464 16.019 15.064 1.00 87.25 189 LEU A O 1
ATOM 1544 N N . ILE A 1 190 ? -37.146 15.118 16.658 1.00 88.50 190 ILE A N 1
ATOM 1545 C CA . ILE A 1 190 ? -37.225 13.741 16.169 1.00 88.50 190 ILE A CA 1
ATOM 1546 C C . ILE A 1 190 ? -38.540 13.117 16.633 1.00 88.50 190 ILE A C 1
ATOM 1548 O O . ILE A 1 190 ? -39.239 12.553 15.796 1.00 88.50 190 ILE A O 1
ATOM 1552 N N . ASP A 1 191 ? -38.922 13.309 17.896 1.00 87.44 191 ASP A N 1
ATOM 1553 C CA . ASP A 1 191 ? -40.169 12.776 18.466 1.00 87.44 191 ASP A CA 1
ATOM 1554 C C . ASP A 1 191 ? -41.425 13.366 17.813 1.00 87.44 191 ASP A C 1
ATOM 1556 O O . ASP A 1 191 ? -42.412 12.668 17.623 1.00 87.44 191 ASP A O 1
ATOM 1560 N N . ILE A 1 192 ? -41.390 14.644 17.420 1.00 83.19 192 ILE A N 1
ATOM 1561 C CA . ILE A 1 192 ? -42.499 15.303 16.708 1.00 83.19 192 ILE A CA 1
ATOM 1562 C C . ILE A 1 192 ? -42.641 14.778 15.265 1.00 83.19 192 ILE A C 1
ATOM 1564 O O . ILE A 1 192 ? -43.712 14.889 14.666 1.00 83.19 192 ILE A O 1
ATOM 1568 N N . LYS A 1 193 ? -41.557 14.260 14.672 1.00 65.12 193 LYS A N 1
ATOM 1569 C CA . LYS A 1 193 ? -41.506 13.792 13.273 1.00 65.12 193 LYS A CA 1
ATOM 1570 C C . LYS A 1 193 ? -41.607 12.270 13.122 1.00 65.12 193 LYS A C 1
ATOM 1572 O O . LYS A 1 193 ? -41.608 11.804 11.978 1.00 65.12 193 LYS A O 1
ATOM 1577 N N . ALA A 1 194 ? -41.600 11.528 14.224 1.00 56.84 194 ALA A N 1
ATOM 1578 C CA . ALA A 1 194 ? -41.753 10.077 14.274 1.00 56.84 194 ALA A CA 1
ATOM 1579 C C . ALA A 1 194 ? -43.238 9.693 14.331 1.00 56.84 194 ALA A C 1
ATOM 1581 O O . ALA A 1 194 ? -43.580 8.671 13.695 1.00 56.84 194 ALA A O 1
#

Sequenc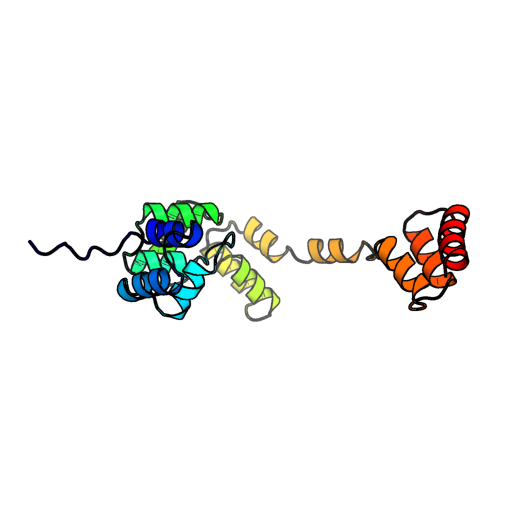e (194 aa):
KRRANTIPSDSLIKKAYTDGIISYEEAYSWLLRKGYDSIFAKAYLYTEGKRTPDSLIKRAFQLGMISKEEAIQRLLAHGYEEVMAEAYLYTKEKPTPASLVKKALELGMISHDEALERLQALGWEQLFAEAYLREKEEEKAAELEEPWLPPTTLIKNAYKYNMISRDEALELLLQKGYTEKWANIELDLIDIKA

Organism: Aerophobetes bacterium (NCBI:txid2030807)

pLDDT: mean 72.52, std 12.99, range [40.16, 91.94]